Protein AF-0000000066923376 (afdb_homodimer)

Organism: Strongyloides stercoralis (NCBI:txid6248)

Radius of gyration: 21.02 Å; Cα contacts (8 Å, |Δi|>4): 523; chains: 2; bounding box: 60×59×41 Å

Secondary structure (DSSP, 8-state):
-----EE-HHHHHHHHHHHTT---SEEEEEE-TTSSEEEEEEEPPTT--HHHHHHHHHHHHTTTT--EEEEEEEEEEEE-TTSSSEEEEEEEEEEEE--TTS-HHHHHHHHHHHHHHHHHHT-S--EEEEESSGGGG-HHHHHHHHHHHH--/-----EE-HHHHHHHHHHHTT---SEEEEEE-TTSSEEEEEEEPPTT--HHHHHHHHHHHHTTTT--EEEEEEEEEEEE-TTSSSEEEEEEEEEEEE--TTS-HHHHHHHHHHHHHHHHHHT-S--EEEEESSGGGG-HHHHHHHHHHHH--

Sequence (304 aa):
MASGVKVDSTVKNAYDELYNKHMHSYLIFRISDDDTTIIVEKKGEKGSPYSDFLDAMKECVGSGKECRYAAVDVEVTVHRQGAEGASKLTKVVFIQFCPDDAPVRRRMLYASSVGALKATLGLESLMQVQASDLSDIDEKAIKHELMSSQRLMASGVKVDSTVKNAYDELYNKHMHSYLIFRISDDDTTIIVEKKGEKGSPYSDFLDAMKECVGSGKECRYAAVDVEVTVHRQGAEGASKLTKVVFIQFCPDDAPVRRRMLYASSVGALKATLGLESLMQVQASDLSDIDEKAIKHELMSSQRL

Foldseek 3Di:
DALQAEEDPCLQVLLCCCAVVVQFQKWKWAQDPVLRYIDTDDTHGRPDDVVVVVVVVCVQCPVQQAWIKMKGWDWDFDDDPPDPDTDIDIDIDIDTGGGPNHDPVRVVSSVNHVVNVCVSNVVPPDDDDDDDDPVCPDPVNVVVVVVVVPPD/DALQAEEDPCLQVLLCCCAVVVQFQKWKWAQDPVLRYIDTDDTHGRPDDVVVVVVVVCVQCPPQQAWIKMKGWDWDFDDDPPDPDTDIDIDIDIDTDGGPNHDPVRVVSSVNHVVNVCVSNVVPPDDDDDDDDPVCPDPVNVVVVVVVVPPD

pLDDT: mean 88.01, std 12.4, range [36.19, 98.62]

InterPro domains:
  IPR002108 Actin-depolymerising factor homology domain [PF00241] (4-146)
  IPR002108 Actin-depolymerising factor homology domain [PS51263] (4-147)
  IPR002108 Actin-depolymerising factor homology domain [SM00102] (9-147)
  IPR017904 ADF/Cofilin [PTHR11913] (2-145)
  IPR017904 ADF/Cofilin [cd11286] (3-143)
  IPR029006 ADF-H/Gelsolin-like domain superfamily [G3DSA:3.40.20.10] (1-152)

Structure (mmCIF, N/CA/C/O backbone):
data_AF-0000000066923376-model_v1
#
loop_
_entity.id
_entity.type
_entity.pdbx_description
1 polymer 'ADF-H domain-containing protein'
#
loop_
_atom_site.group_PDB
_atom_site.id
_atom_site.type_symbol
_atom_site.label_atom_id
_atom_site.label_alt_id
_atom_site.label_comp_id
_atom_site.label_asym_id
_atom_site.label_entity_id
_atom_site.label_seq_id
_atom_site.pdbx_PDB_ins_code
_atom_site.Cartn_x
_atom_site.Cartn_y
_atom_site.Cartn_z
_atom_site.occupancy
_atom_site.B_iso_or_equiv
_atom_site.auth_seq_id
_atom_site.auth_comp_id
_atom_site.auth_asym_id
_atom_site.auth_atom_id
_atom_site.pdbx_PDB_model_num
ATOM 1 N N . MET A 1 1 ? -13.352 4.223 15.172 1 58.19 1 MET A N 1
ATOM 2 C CA . MET A 1 1 ? -14.664 4.707 14.766 1 58.19 1 MET A CA 1
ATOM 3 C C . MET A 1 1 ? -14.555 5.621 13.555 1 58.19 1 MET A C 1
ATOM 5 O O . MET A 1 1 ? -13.539 6.285 13.359 1 58.19 1 MET A O 1
ATOM 9 N N . ALA A 1 2 ? -15.445 5.434 12.664 1 72 2 ALA A N 1
ATOM 10 C CA . ALA A 1 2 ? -15.508 6.25 11.461 1 72 2 ALA A CA 1
ATOM 11 C C . ALA A 1 2 ? -16.109 7.621 11.75 1 72 2 ALA A C 1
ATOM 13 O O . ALA A 1 2 ? -17.109 7.727 12.461 1 72 2 ALA A O 1
ATOM 14 N N . SER A 1 3 ? -15.414 8.766 11.492 1 85.31 3 SER A N 1
ATOM 15 C CA . SER A 1 3 ? -15.828 10.141 11.734 1 85.31 3 SER A CA 1
ATOM 16 C C . SER A 1 3 ? -17.016 10.531 10.859 1 85.31 3 SER A C 1
ATOM 18 O O . SER A 1 3 ? -17.75 11.461 11.18 1 85.31 3 SER A O 1
ATOM 20 N N . GLY A 1 4 ? -17.219 9.953 9.742 1 90.31 4 GLY A N 1
ATOM 21 C CA . GLY A 1 4 ? -18.188 10.344 8.734 1 90.31 4 GLY A CA 1
ATOM 22 C C . GLY A 1 4 ? -17.641 11.367 7.754 1 90.31 4 GLY A C 1
ATOM 23 O O . GLY A 1 4 ? -18.328 11.727 6.789 1 90.31 4 GLY A O 1
ATOM 24 N N . VAL A 1 5 ? -16.516 11.891 7.992 1 94.44 5 VAL A N 1
ATOM 25 C CA . VAL A 1 5 ? -15.859 12.82 7.082 1 94.44 5 VAL A CA 1
ATOM 26 C C . VAL A 1 5 ? -15.531 12.117 5.77 1 94.44 5 VAL A C 1
ATOM 28 O O . VAL A 1 5 ? -14.984 11.008 5.773 1 94.44 5 VAL A O 1
ATOM 31 N N . LYS A 1 6 ? -15.859 12.719 4.637 1 94.25 6 LYS A N 1
ATOM 32 C CA . LYS A 1 6 ? -15.609 12.164 3.312 1 94.25 6 LYS A CA 1
ATOM 33 C C . LYS A 1 6 ? -14.258 12.625 2.771 1 94.25 6 LYS A C 1
ATOM 35 O O . LYS A 1 6 ? -13.633 13.531 3.33 1 94.25 6 LYS A O 1
ATOM 40 N N . VAL A 1 7 ? -13.844 11.969 1.702 1 94.38 7 VAL A N 1
ATOM 41 C CA . VAL A 1 7 ? -12.625 12.367 1.018 1 94.38 7 VAL A CA 1
ATOM 42 C C . VAL A 1 7 ? -12.961 12.914 -0.369 1 94.38 7 VAL A C 1
ATOM 44 O O . VAL A 1 7 ? -13.672 12.266 -1.14 1 94.38 7 VAL A O 1
ATOM 47 N N .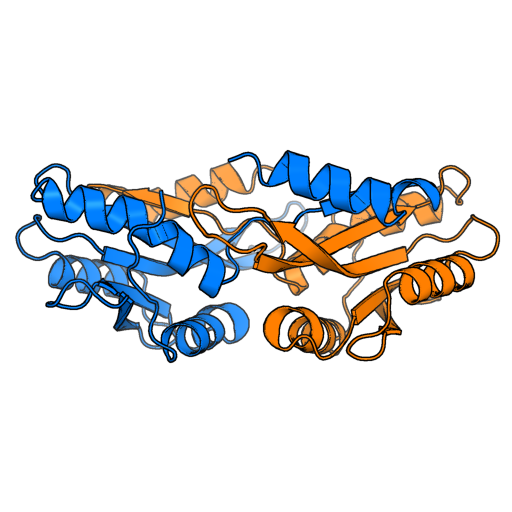 ASP A 1 8 ? -12.477 14.047 -0.641 1 97.38 8 ASP A N 1
ATOM 48 C CA . ASP A 1 8 ? -12.719 14.688 -1.93 1 97.38 8 ASP A CA 1
ATOM 49 C C . ASP A 1 8 ? -12.234 13.805 -3.08 1 97.38 8 ASP A C 1
ATOM 51 O O . ASP A 1 8 ? -11.188 13.164 -2.977 1 97.38 8 ASP A O 1
ATOM 55 N N . SER A 1 9 ? -12.891 13.844 -4.184 1 92.19 9 SER A N 1
ATOM 56 C CA . SER A 1 9 ? -12.625 12.961 -5.316 1 92.19 9 SER A CA 1
ATOM 57 C C . SER A 1 9 ? -11.266 13.258 -5.941 1 92.19 9 SER A C 1
ATOM 59 O O . SER A 1 9 ? -10.695 12.406 -6.629 1 92.19 9 SER A O 1
ATOM 61 N N . THR A 1 10 ? -10.688 14.438 -5.715 1 94.31 10 THR A N 1
ATOM 62 C CA . THR A 1 10 ? -9.43 14.828 -6.336 1 94.31 10 THR A CA 1
ATOM 63 C C . THR A 1 10 ? -8.242 14.289 -5.543 1 94.31 10 THR A C 1
ATOM 65 O O . THR A 1 10 ? -7.117 14.273 -6.035 1 94.31 10 THR A O 1
ATOM 68 N N . VAL A 1 11 ? -8.5 13.938 -4.332 1 94.38 11 VAL A N 1
ATOM 69 C CA . VAL A 1 11 ? -7.438 13.57 -3.4 1 94.38 11 VAL A CA 1
ATOM 70 C C . VAL A 1 11 ? -6.688 12.352 -3.928 1 94.38 11 VAL A C 1
ATOM 72 O O . VAL A 1 11 ? -5.453 12.336 -3.953 1 94.38 11 VAL A O 1
ATOM 75 N N . LYS A 1 12 ? -7.41 11.336 -4.375 1 88.25 12 LYS A N 1
ATOM 76 C CA . LYS A 1 12 ? -6.785 10.117 -4.871 1 88.25 12 LYS A CA 1
ATOM 77 C C . LYS A 1 12 ? -5.898 10.398 -6.078 1 88.25 12 LYS A C 1
ATOM 79 O O . LYS A 1 12 ? -4.777 9.898 -6.164 1 88.25 12 LYS A O 1
ATOM 84 N N . ASN A 1 13 ? -6.391 11.18 -6.969 1 89.5 13 ASN A N 1
ATOM 85 C CA . ASN A 1 13 ? -5.621 11.516 -8.156 1 89.5 13 ASN A CA 1
ATOM 86 C C . ASN A 1 13 ? -4.324 12.242 -7.801 1 89.5 13 ASN A C 1
ATOM 88 O O . ASN A 1 13 ? -3.268 11.945 -8.359 1 89.5 13 ASN A O 1
ATOM 92 N N . ALA A 1 14 ? -4.43 13.188 -6.914 1 93.81 14 ALA A N 1
ATOM 93 C CA . ALA A 1 14 ? -3.246 13.922 -6.473 1 93.81 14 ALA A CA 1
ATOM 94 C C . ALA A 1 14 ? -2.217 12.977 -5.859 1 93.81 14 ALA A C 1
ATOM 96 O O . ALA A 1 14 ? -1.021 13.078 -6.148 1 93.81 14 ALA A O 1
ATOM 97 N N . TYR A 1 15 ? -2.721 12.07 -5.102 1 92.38 15 TYR A N 1
ATOM 98 C CA . TYR A 1 15 ? -1.838 11.109 -4.445 1 92.38 15 TYR A CA 1
ATOM 99 C C . TYR A 1 15 ? -1.19 10.18 -5.465 1 92.38 15 TYR A C 1
ATOM 101 O O . TYR A 1 15 ? 0.007 9.898 -5.383 1 92.38 15 TYR A O 1
ATOM 109 N N . ASP A 1 16 ? -1.924 9.766 -6.422 1 82.69 16 ASP A N 1
ATOM 110 C CA . ASP A 1 16 ? -1.38 8.906 -7.473 1 82.69 16 ASP A CA 1
ATOM 111 C C . ASP A 1 16 ? -0.276 9.625 -8.25 1 82.69 16 ASP A C 1
ATOM 113 O O . ASP A 1 16 ? 0.732 9.016 -8.609 1 82.69 16 ASP A O 1
ATOM 117 N N . GLU A 1 17 ? -0.501 10.867 -8.508 1 89 17 GLU A N 1
ATOM 118 C CA . GLU A 1 17 ? 0.499 11.672 -9.203 1 89 17 GLU A CA 1
ATOM 119 C C . GLU A 1 17 ? 1.799 11.75 -8.406 1 89 17 GLU A C 1
ATOM 121 O O . GLU A 1 17 ? 2.889 11.727 -8.984 1 89 17 GLU A O 1
ATOM 126 N N . LEU A 1 18 ? 1.705 11.82 -7.098 1 90.81 18 LEU A N 1
ATOM 127 C CA . LEU A 1 18 ? 2.889 11.836 -6.246 1 90.81 18 LEU A CA 1
ATOM 128 C C . LEU A 1 18 ? 3.508 10.453 -6.148 1 90.81 18 LEU A C 1
ATOM 130 O O . LEU A 1 18 ? 4.703 10.281 -6.395 1 90.81 18 LEU A O 1
ATOM 134 N N . TYR A 1 19 ? 2.701 9.531 -5.844 1 81.25 19 TYR A N 1
ATOM 135 C CA . TYR A 1 19 ? 3.15 8.195 -5.473 1 81.25 19 TYR A CA 1
ATOM 136 C C . TYR A 1 19 ? 3.707 7.453 -6.676 1 81.25 19 TYR A C 1
ATOM 138 O O . TYR A 1 19 ? 4.785 6.859 -6.605 1 81.25 19 TYR A O 1
ATOM 146 N N . ASN A 1 20 ? 3.066 7.453 -7.801 1 73.44 20 ASN A N 1
ATOM 147 C CA . ASN A 1 20 ? 3.453 6.652 -8.961 1 73.44 20 ASN A CA 1
ATOM 148 C C . ASN A 1 20 ? 4.324 7.449 -9.922 1 73.44 20 ASN A C 1
ATOM 150 O O . ASN A 1 20 ? 5.262 6.906 -10.516 1 73.44 20 ASN A O 1
ATOM 154 N N . LYS A 1 21 ? 4 8.789 -10.008 1 77.69 21 LYS A N 1
ATOM 155 C CA . LYS A 1 21 ? 4.637 9.57 -11.062 1 77.69 21 LYS A CA 1
ATOM 156 C C . LYS A 1 21 ? 5.648 10.555 -10.484 1 77.69 21 LYS A C 1
ATOM 158 O O . LYS A 1 21 ? 6.383 11.203 -11.234 1 77.69 21 LYS A O 1
ATOM 163 N N . HIS A 1 22 ? 5.637 10.695 -9.211 1 86.62 22 HIS A N 1
ATOM 164 C CA . HIS A 1 22 ? 6.508 11.641 -8.523 1 86.62 22 HIS A CA 1
ATOM 165 C C . HIS A 1 22 ? 6.391 13.039 -9.125 1 86.62 22 HIS A C 1
ATOM 167 O O . HIS A 1 22 ? 7.395 13.734 -9.281 1 86.62 22 HIS A O 1
ATOM 173 N N . MET A 1 23 ? 5.199 13.383 -9.477 1 90.75 23 MET A N 1
ATOM 174 C CA . MET A 1 23 ? 4.934 14.695 -10.062 1 90.75 23 MET A CA 1
ATOM 175 C C . MET A 1 23 ? 4.898 15.773 -8.992 1 90.75 23 MET A C 1
ATOM 177 O O . MET A 1 23 ? 4.984 16.969 -9.305 1 90.75 23 MET A O 1
ATOM 181 N N . HIS A 1 24 ? 4.688 15.438 -7.77 1 94.62 24 HIS A N 1
ATOM 182 C CA . HIS A 1 24 ? 4.727 16.312 -6.605 1 94.62 24 HIS A CA 1
ATOM 183 C C . HIS A 1 24 ? 5.699 15.797 -5.555 1 94.62 24 HIS A C 1
ATOM 185 O O . HIS A 1 24 ? 5.812 14.578 -5.355 1 94.62 24 HIS A O 1
ATOM 191 N N . SER A 1 25 ? 6.379 16.75 -4.91 1 96.25 25 SER A N 1
ATOM 192 C CA . SER A 1 25 ? 7.309 16.359 -3.854 1 96.25 25 SER A CA 1
ATOM 193 C C . SER A 1 25 ? 6.574 16.094 -2.543 1 96.25 25 SER A C 1
ATOM 195 O O . SER A 1 25 ? 7.074 15.375 -1.679 1 96.25 25 SER A O 1
ATOM 197 N N . TYR A 1 26 ? 5.422 16.719 -2.371 1 97.88 26 TYR A N 1
ATOM 198 C CA . TYR A 1 26 ? 4.602 16.484 -1.188 1 97.88 26 TYR A CA 1
ATOM 199 C C . TYR A 1 26 ? 3.152 16.891 -1.437 1 97.88 26 TYR A C 1
ATOM 201 O O . TYR A 1 26 ? 2.865 17.641 -2.375 1 97.88 26 TYR A O 1
ATOM 209 N N . LEU A 1 27 ? 2.289 16.359 -0.654 1 98.31 27 LEU A N 1
ATOM 210 C CA . LEU A 1 27 ? 0.891 16.766 -0.526 1 98.31 27 LEU A CA 1
ATOM 211 C C . LEU A 1 27 ? 0.53 17.016 0.933 1 98.31 27 LEU A C 1
ATOM 213 O O . LEU A 1 27 ? 0.954 16.266 1.821 1 98.31 27 LEU A O 1
ATOM 217 N N . ILE A 1 28 ? -0.159 18.094 1.187 1 98.5 28 ILE A N 1
ATOM 218 C CA . ILE A 1 28 ? -0.755 18.344 2.492 1 98.5 28 ILE A CA 1
ATOM 219 C C . ILE A 1 28 ? -2.277 18.312 2.381 1 98.5 28 ILE A C 1
ATOM 221 O O . ILE A 1 28 ? -2.85 18.906 1.454 1 98.5 28 ILE A O 1
ATOM 225 N N . PHE A 1 29 ? -2.871 17.547 3.27 1 98.62 29 PHE A N 1
ATOM 226 C CA . PHE A 1 29 ? -4.324 17.422 3.299 1 98.62 29 PHE A CA 1
ATOM 227 C C . PHE A 1 29 ? -4.902 18.047 4.559 1 98.62 29 PHE A C 1
ATOM 229 O O . PHE A 1 29 ? -4.25 18.062 5.609 1 98.62 29 PHE A O 1
ATOM 236 N N . ARG A 1 30 ? -6.125 18.516 4.484 1 98.31 30 ARG A N 1
ATOM 237 C CA . ARG A 1 30 ? -6.848 19.016 5.648 1 98.31 30 ARG A CA 1
ATOM 238 C C . ARG A 1 30 ? -8.328 18.672 5.559 1 98.31 30 ARG A C 1
ATOM 240 O O . ARG A 1 30 ? -8.836 18.344 4.48 1 98.31 30 ARG A O 1
ATOM 247 N N . ILE A 1 31 ? -8.93 18.719 6.672 1 98.06 31 ILE A N 1
ATOM 248 C CA . ILE A 1 31 ? -10.391 18.641 6.691 1 98.06 31 ILE A CA 1
ATOM 249 C C . ILE A 1 31 ? -10.977 20.031 6.43 1 98.06 31 ILE A C 1
ATOM 251 O O . ILE A 1 31 ? -10.508 21.031 6.992 1 98.06 31 ILE A O 1
ATOM 255 N N . SER A 1 32 ? -11.977 20.062 5.586 1 98.06 32 SER A N 1
ATOM 256 C CA . SER A 1 32 ? -12.602 21.328 5.191 1 98.06 32 SER A CA 1
ATOM 257 C C . SER A 1 32 ? -13.133 22.094 6.402 1 98.06 32 SER A C 1
ATOM 259 O O . SER A 1 32 ? -13.336 21.5 7.469 1 98.06 32 SER A O 1
ATOM 261 N N . ASP A 1 33 ? -13.398 23.391 6.23 1 96.38 33 ASP A N 1
ATOM 262 C CA . ASP A 1 33 ? -13.812 24.25 7.328 1 96.38 33 ASP A CA 1
ATOM 263 C C . ASP A 1 33 ? -15.141 23.797 7.926 1 96.38 33 ASP A C 1
ATOM 265 O O . ASP A 1 33 ? -15.383 23.984 9.117 1 96.38 33 ASP A O 1
ATOM 269 N N . ASP A 1 34 ? -15.93 23.188 7.113 1 96.88 34 ASP A N 1
ATOM 270 C CA . ASP A 1 34 ? -17.234 22.734 7.594 1 96.88 34 ASP A CA 1
ATOM 271 C C . ASP A 1 34 ? -17.141 21.328 8.195 1 96.88 34 ASP A C 1
ATOM 273 O O . ASP A 1 34 ? -18.172 20.719 8.5 1 96.88 34 ASP A O 1
ATOM 277 N N . ASP A 1 35 ? -15.906 20.766 8.312 1 96.94 35 ASP A N 1
ATOM 278 C CA . ASP A 1 35 ? -15.609 19.5 8.977 1 96.94 35 ASP A CA 1
ATOM 279 C C . ASP A 1 35 ? -16.281 18.328 8.25 1 96.94 35 ASP A C 1
ATOM 281 O O . ASP A 1 35 ? -16.641 17.328 8.875 1 96.94 35 ASP A O 1
ATOM 285 N N . THR A 1 36 ? -16.375 18.422 6.863 1 97.38 36 THR A N 1
ATOM 286 C CA . THR A 1 36 ? -17.141 17.375 6.199 1 97.38 36 THR A CA 1
ATOM 287 C C . THR A 1 36 ? -16.281 16.625 5.199 1 97.38 36 THR A C 1
ATOM 289 O O . THR A 1 36 ? -16.641 15.508 4.785 1 97.38 36 THR A O 1
ATOM 292 N N . THR A 1 37 ? -15.195 17.234 4.789 1 98.19 37 THR A N 1
ATOM 293 C CA . THR A 1 37 ? -14.484 16.656 3.65 1 98.19 37 THR A CA 1
ATOM 294 C C . THR A 1 37 ? -12.977 16.828 3.814 1 98.19 37 THR A C 1
ATOM 296 O O . THR A 1 37 ? -12.508 17.906 4.211 1 98.19 37 THR A O 1
ATOM 299 N N . ILE A 1 38 ? -12.172 15.789 3.549 1 98.25 38 ILE A N 1
ATOM 300 C CA . ILE A 1 38 ? -10.719 15.906 3.43 1 98.25 38 ILE A CA 1
ATOM 301 C C . ILE A 1 38 ? -10.359 16.406 2.031 1 98.25 38 ILE A C 1
ATOM 303 O O . ILE A 1 38 ? -10.797 15.828 1.031 1 98.25 38 ILE A O 1
ATOM 307 N N . ILE A 1 39 ? -9.547 17.406 1.918 1 98.62 39 ILE A N 1
ATOM 308 C CA . ILE A 1 39 ? -9.172 18.016 0.65 1 98.62 39 ILE A CA 1
ATOM 309 C C . ILE A 1 39 ? -7.656 18.203 0.594 1 98.62 39 ILE A C 1
ATOM 311 O O . ILE A 1 39 ? -6.98 18.141 1.623 1 98.62 39 ILE A O 1
ATOM 315 N N . VAL A 1 40 ? -7.145 18.469 -0.642 1 98.56 40 VAL A N 1
ATOM 316 C CA . VAL A 1 40 ? -5.742 18.844 -0.812 1 98.56 40 VAL A CA 1
ATOM 317 C C . VAL A 1 40 ? -5.551 20.312 -0.499 1 98.56 40 VAL A C 1
ATOM 319 O O . VAL A 1 40 ? -6.234 21.172 -1.068 1 98.56 40 VAL A O 1
ATOM 322 N N . GLU A 1 41 ? -4.73 20.562 0.439 1 98.19 41 GLU A N 1
ATOM 323 C CA . GLU A 1 41 ? -4.465 21.938 0.814 1 98.19 41 GLU A CA 1
ATOM 324 C C . GLU A 1 41 ? -3.285 22.516 0.034 1 98.19 41 GLU A C 1
ATOM 326 O O . GLU A 1 41 ? -3.332 23.656 -0.432 1 98.19 41 GLU A O 1
ATOM 331 N N . LYS A 1 42 ? -2.199 21.75 -0.063 1 98.06 42 LYS A N 1
ATOM 332 C CA . LYS A 1 42 ? -1.005 22.188 -0.781 1 98.06 42 LYS A CA 1
ATOM 333 C C . LYS A 1 42 ? -0.384 21.031 -1.564 1 98.06 42 LYS A C 1
ATOM 335 O O . LYS A 1 42 ? -0.454 19.875 -1.141 1 98.06 42 LYS A O 1
ATOM 340 N N . LYS A 1 43 ? 0.263 21.391 -2.652 1 97.81 43 LYS A N 1
ATOM 341 C CA . LYS A 1 43 ? 1.058 20.5 -3.482 1 97.81 43 LYS A CA 1
ATOM 342 C C . LYS A 1 43 ? 2.465 21.047 -3.697 1 97.81 43 LYS A C 1
ATOM 344 O O . LYS A 1 43 ? 2.635 22.203 -4.055 1 97.81 43 LYS A O 1
ATOM 349 N N . GLY A 1 44 ? 3.348 20.234 -3.436 1 97.69 44 GLY A N 1
ATOM 350 C CA . GLY A 1 44 ? 4.719 20.625 -3.713 1 97.69 44 GLY A CA 1
ATOM 351 C C . GLY A 1 44 ? 5.113 20.422 -5.164 1 97.69 44 GLY A C 1
ATOM 352 O O . GLY A 1 44 ? 4.676 19.469 -5.809 1 97.69 44 GLY A O 1
ATOM 353 N N . GLU A 1 45 ? 5.949 21.266 -5.68 1 95.94 45 GLU A N 1
ATOM 354 C CA . GLU A 1 45 ? 6.465 21.109 -7.035 1 95.94 45 GLU A CA 1
ATOM 355 C C . GLU A 1 45 ? 7.367 19.891 -7.148 1 95.94 45 GLU A C 1
ATOM 357 O O . GLU A 1 45 ? 8.016 19.5 -6.176 1 95.94 45 GLU A O 1
ATOM 362 N N . LYS A 1 46 ? 7.383 19.359 -8.336 1 93.69 46 LYS A N 1
ATOM 363 C 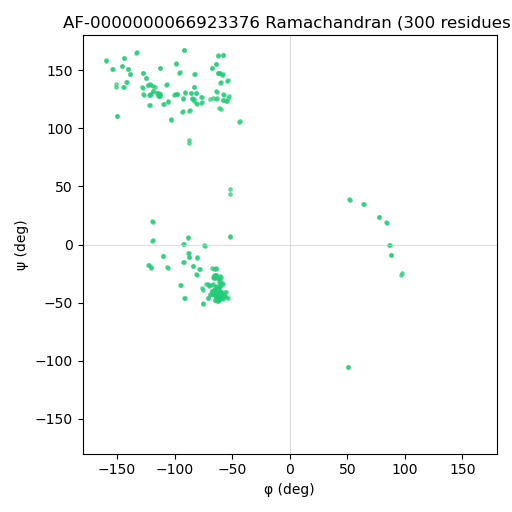CA . LYS A 1 46 ? 8.273 18.219 -8.609 1 93.69 46 LYS A CA 1
ATOM 364 C C . LYS A 1 46 ? 9.727 18.594 -8.328 1 93.69 46 LYS A C 1
ATOM 366 O O . LYS A 1 46 ? 10.211 19.625 -8.773 1 93.69 46 LYS A O 1
ATOM 371 N N . GLY A 1 47 ? 10.336 17.828 -7.504 1 90.94 47 GLY A N 1
ATOM 372 C CA . GLY A 1 47 ? 11.766 18 -7.266 1 90.94 47 GLY A CA 1
ATOM 373 C C . GLY A 1 47 ? 12.062 19.031 -6.188 1 90.94 47 GLY A C 1
ATOM 374 O O . GLY A 1 47 ? 13.227 19.312 -5.898 1 90.94 47 GLY A O 1
ATOM 375 N N . SER A 1 48 ? 11.023 19.672 -5.574 1 95.06 48 SER A N 1
ATOM 376 C CA . SER A 1 48 ? 11.266 20.609 -4.48 1 95.06 48 SER A CA 1
ATOM 377 C C . SER A 1 48 ? 11.961 19.922 -3.309 1 95.06 48 SER A C 1
ATOM 379 O O . SER A 1 48 ? 11.703 18.75 -3.021 1 95.06 48 SER A O 1
ATOM 381 N N . PRO A 1 49 ? 12.906 20.641 -2.74 1 94.81 49 PRO A N 1
ATOM 382 C CA . PRO A 1 49 ? 13.586 20.062 -1.58 1 94.81 49 PRO A CA 1
ATOM 383 C C . PRO A 1 49 ? 12.641 19.812 -0.407 1 94.81 49 PRO A C 1
ATOM 385 O O . PRO A 1 49 ? 11.578 20.438 -0.323 1 94.81 49 PRO A O 1
ATOM 388 N N . TYR A 1 50 ? 13.047 18.984 0.535 1 96.38 50 TYR A N 1
ATOM 389 C CA . TYR A 1 50 ? 12.258 18.625 1.707 1 96.38 50 TYR A CA 1
ATOM 390 C C . TYR A 1 50 ? 11.938 19.844 2.555 1 96.38 50 TYR A C 1
ATOM 392 O O . TYR A 1 50 ? 10.875 19.922 3.176 1 96.38 50 TYR A O 1
ATOM 400 N N . SER A 1 51 ? 12.836 20.812 2.588 1 96.69 51 SER A N 1
ATOM 401 C CA . SER A 1 51 ? 12.648 22.031 3.369 1 96.69 51 SER A CA 1
ATOM 402 C C . SER A 1 51 ? 11.375 22.766 2.939 1 96.69 51 SER A C 1
ATOM 404 O O . SER A 1 51 ? 10.727 23.422 3.758 1 96.69 51 SER A O 1
ATOM 406 N N . ASP A 1 52 ? 11.07 22.688 1.635 1 97.56 52 ASP A N 1
ATOM 407 C CA . ASP A 1 52 ? 9.836 23.312 1.153 1 97.56 52 ASP A CA 1
ATOM 408 C C . ASP A 1 52 ? 8.609 22.672 1.806 1 97.56 52 ASP A C 1
ATOM 410 O O . ASP A 1 52 ? 7.633 23.359 2.096 1 97.56 52 ASP A O 1
ATOM 414 N N . PHE A 1 53 ? 8.664 21.406 1.997 1 98 53 PHE A N 1
ATOM 415 C CA . PHE A 1 53 ? 7.594 20.703 2.686 1 98 53 PHE A CA 1
ATOM 416 C C . PHE A 1 53 ? 7.445 21.203 4.117 1 98 53 PHE A C 1
ATOM 418 O O . PHE A 1 53 ? 6.332 21.484 4.57 1 98 53 PHE A O 1
ATOM 425 N N . LEU A 1 54 ? 8.531 21.359 4.785 1 97.06 54 LEU A N 1
ATOM 426 C CA . LEU A 1 54 ? 8.5 21.812 6.168 1 97.06 54 LEU A CA 1
ATOM 427 C C . LEU A 1 54 ? 7.918 23.219 6.258 1 97.06 54 LEU A C 1
ATOM 429 O O . LEU A 1 54 ? 7.113 23.516 7.148 1 97.06 54 LEU A O 1
ATOM 433 N N . ASP A 1 55 ? 8.367 24.016 5.359 1 97.38 55 ASP A N 1
ATOM 434 C CA . ASP A 1 55 ? 7.852 25.375 5.328 1 97.38 55 ASP A CA 1
ATOM 435 C C . ASP A 1 55 ? 6.344 25.391 5.074 1 97.38 55 ASP A C 1
ATOM 437 O O . ASP A 1 55 ? 5.609 26.141 5.715 1 97.38 55 ASP A O 1
ATOM 441 N N . ALA A 1 56 ? 5.926 24.609 4.117 1 97.69 56 ALA A N 1
ATOM 442 C CA . ALA A 1 56 ? 4.5 24.516 3.816 1 97.69 56 ALA A CA 1
ATOM 443 C C . ALA A 1 56 ? 3.715 24.016 5.027 1 97.69 56 ALA A C 1
ATOM 445 O O . ALA A 1 56 ? 2.643 24.547 5.336 1 97.69 56 ALA A O 1
ATOM 446 N N . MET A 1 57 ? 4.242 23.078 5.734 1 97.44 57 MET A N 1
ATOM 447 C CA . MET A 1 57 ? 3.598 22.547 6.93 1 97.44 57 MET A CA 1
ATOM 448 C C . MET A 1 57 ? 3.49 23.609 8.008 1 97.44 57 MET A C 1
ATOM 450 O O . MET A 1 57 ? 2.439 23.766 8.641 1 97.44 57 MET A O 1
ATOM 454 N N . LYS A 1 58 ? 4.574 24.281 8.188 1 96.19 58 LYS A N 1
ATOM 455 C CA . LYS A 1 58 ? 4.586 25.375 9.156 1 96.19 58 LYS A CA 1
ATOM 456 C C . LYS A 1 58 ? 3.471 26.375 8.875 1 96.19 58 LYS A C 1
ATOM 458 O O . LYS A 1 58 ? 2.766 26.812 9.789 1 96.19 58 LYS A O 1
ATOM 463 N N . GLU A 1 59 ? 3.367 26.703 7.645 1 96.44 59 GLU A N 1
ATOM 464 C CA . GLU A 1 59 ? 2.33 27.641 7.227 1 96.44 59 GLU A CA 1
ATOM 465 C C . GLU A 1 59 ? 0.937 27.078 7.492 1 96.44 59 GLU A C 1
ATOM 467 O O . GLU A 1 59 ? 0.049 27.812 7.957 1 96.44 59 GLU A O 1
ATOM 472 N N . CYS A 1 60 ? 0.739 25.844 7.195 1 96.12 60 CYS A N 1
ATOM 473 C CA . CYS A 1 60 ? -0.567 25.203 7.305 1 96.12 60 CYS A CA 1
ATOM 474 C C . CYS A 1 60 ? -0.97 25.031 8.766 1 96.12 60 CYS A C 1
ATOM 476 O O . CYS A 1 60 ? -2.143 25.188 9.109 1 96.12 60 CYS A O 1
ATOM 478 N N . VAL A 1 61 ? 0.035 24.766 9.648 1 93.5 61 VAL A N 1
ATOM 479 C CA . VAL A 1 61 ? -0.303 24.5 11.039 1 93.5 61 VAL A CA 1
ATOM 480 C C . VAL A 1 61 ? -0.24 25.797 11.844 1 93.5 61 VAL A C 1
ATOM 482 O O . VAL A 1 61 ? -0.776 25.859 12.953 1 93.5 61 VAL A O 1
ATOM 485 N N . GLY A 1 62 ? 0.382 26.781 11.258 1 83.88 62 GLY A N 1
ATOM 486 C CA . GLY A 1 62 ? 0.374 28.141 11.773 1 83.88 62 GLY A CA 1
ATOM 487 C C . GLY A 1 62 ? 0.746 28.234 13.242 1 83.88 62 GLY A C 1
ATOM 488 O O . GLY A 1 62 ? 1.879 27.922 13.625 1 83.88 62 GLY A O 1
ATOM 489 N N . SER A 1 63 ? -0.333 28.484 14.062 1 80.06 63 SER A N 1
ATOM 490 C CA . SER A 1 63 ? -0.261 28.75 15.492 1 80.06 63 SER A CA 1
ATOM 491 C C . SER A 1 63 ? 0.046 27.484 16.281 1 80.06 63 SER A C 1
ATOM 493 O O . SER A 1 63 ? 0.224 27.531 17.5 1 80.06 63 SER A O 1
ATOM 495 N N . GLY A 1 64 ? 0.159 26.453 15.664 1 82.69 64 GLY A N 1
ATOM 496 C CA . GLY A 1 64 ? 0.439 25.219 16.359 1 82.69 64 GLY A CA 1
ATOM 497 C C . GLY A 1 64 ? -0.807 24.547 16.906 1 82.69 64 GLY A C 1
ATOM 498 O O . GLY A 1 64 ? -0.73 23.766 17.859 1 82.69 64 GLY A O 1
ATOM 499 N N . LYS A 1 65 ? -1.975 24.938 16.375 1 89.38 65 LYS A N 1
ATOM 500 C CA . LYS A 1 65 ? -3.211 24.344 16.875 1 89.38 65 LYS A CA 1
ATOM 501 C C . LYS A 1 65 ? -3.959 23.594 15.773 1 89.38 65 LYS A C 1
ATOM 503 O O . LYS A 1 65 ? -5.051 23.078 16 1 89.38 65 LYS A O 1
ATOM 508 N N . GLU A 1 66 ? -3.338 23.547 14.625 1 95.31 66 GLU A N 1
ATOM 509 C CA . GLU A 1 66 ? -4.012 22.938 13.484 1 95.31 66 GLU A CA 1
ATOM 510 C C . GLU A 1 66 ? -3.398 21.578 13.156 1 95.31 66 GLU A C 1
ATOM 512 O O . GLU A 1 66 ? -2.176 21.422 13.18 1 95.31 66 GLU A O 1
ATOM 517 N N . CYS A 1 67 ? -4.254 20.625 12.867 1 97.62 67 CYS A N 1
ATOM 518 C CA . CYS A 1 67 ? -3.834 19.312 12.422 1 97.62 67 CYS A CA 1
ATOM 519 C C . CYS A 1 67 ? -3.84 19.219 10.898 1 97.62 67 CYS A C 1
ATOM 521 O O . CYS A 1 67 ? -4.648 19.859 10.234 1 97.62 67 CYS A O 1
ATOM 523 N N . ARG A 1 68 ? -2.932 18.422 10.32 1 98.38 68 ARG A N 1
ATOM 524 C CA . ARG A 1 68 ? -2.879 18.141 8.891 1 98.38 68 ARG A CA 1
ATOM 525 C C . ARG A 1 68 ? -2.422 16.719 8.617 1 98.38 68 ARG A C 1
ATOM 527 O O . ARG A 1 68 ? -1.871 16.062 9.5 1 98.38 68 ARG A O 1
ATOM 534 N N . TYR A 1 69 ? -2.803 16.188 7.535 1 98.12 69 TYR A N 1
ATOM 535 C CA . TYR A 1 69 ? -2.17 15.016 6.945 1 98.12 69 TYR A CA 1
ATOM 536 C C . TYR A 1 69 ? -1.192 15.422 5.848 1 98.12 69 TYR A C 1
ATOM 538 O O . TYR A 1 69 ? -1.346 16.469 5.227 1 98.12 69 TYR A O 1
ATOM 546 N N . ALA A 1 70 ? -0.243 14.508 5.633 1 98.06 70 ALA A N 1
ATOM 547 C CA . ALA A 1 70 ? 0.656 14.805 4.52 1 98.06 70 ALA A CA 1
ATOM 548 C C . ALA A 1 70 ? 1.252 13.531 3.939 1 98.06 70 ALA A C 1
ATOM 550 O O . ALA A 1 70 ? 1.299 12.5 4.609 1 98.06 70 ALA A O 1
ATOM 551 N N . ALA A 1 71 ? 1.552 13.531 2.74 1 96.25 71 ALA A N 1
ATOM 552 C CA . ALA A 1 71 ? 2.428 12.586 2.047 1 96.25 71 ALA A CA 1
ATOM 553 C C . ALA A 1 71 ? 3.635 13.297 1.445 1 96.25 71 ALA A C 1
ATOM 555 O O . ALA A 1 71 ? 3.488 14.336 0.795 1 96.25 71 ALA A O 1
ATOM 556 N N . VAL A 1 72 ? 4.82 12.758 1.658 1 96.12 72 VAL A N 1
ATOM 557 C CA . VAL A 1 72 ? 6.004 13.477 1.207 1 96.12 72 VAL A CA 1
ATOM 558 C C . VAL A 1 72 ? 7.035 12.484 0.661 1 96.12 72 VAL A C 1
ATOM 560 O O . VAL A 1 72 ? 7.227 11.406 1.226 1 96.12 72 VAL A O 1
ATOM 563 N N . ASP A 1 73 ? 7.695 12.867 -0.437 1 92.06 73 ASP A N 1
ATOM 564 C CA . ASP A 1 73 ? 8.82 12.125 -0.998 1 92.06 73 ASP A CA 1
ATOM 565 C C . ASP A 1 73 ? 10.094 12.367 -0.189 1 92.06 73 ASP A C 1
ATOM 567 O O . ASP A 1 73 ? 10.453 13.516 0.082 1 92.06 73 ASP A O 1
ATOM 571 N N . VAL A 1 74 ? 10.664 11.32 0.195 1 90.88 74 VAL A N 1
ATOM 572 C CA . VAL A 1 74 ? 11.93 11.398 0.919 1 90.88 74 VAL A CA 1
ATOM 573 C C . VAL A 1 74 ? 13.008 10.625 0.169 1 90.88 74 VAL A C 1
ATOM 575 O O . VAL A 1 74 ? 12.836 9.438 -0.115 1 90.88 74 VAL A O 1
ATOM 578 N N . GLU A 1 75 ? 13.992 11.328 -0.186 1 85.06 75 GLU A N 1
ATOM 579 C CA . GLU A 1 75 ? 15.117 10.68 -0.853 1 85.06 75 GLU A CA 1
ATOM 580 C C . GLU A 1 75 ? 16.094 10.102 0.162 1 85.06 75 GLU A C 1
ATOM 582 O O . GLU A 1 75 ? 16.531 10.797 1.08 1 85.06 75 GLU A O 1
ATOM 587 N N . VAL A 1 76 ? 16.359 8.828 -0.002 1 80.88 76 VAL A N 1
ATOM 588 C CA . VAL A 1 76 ? 17.328 8.172 0.874 1 80.88 76 VAL A CA 1
ATOM 589 C C . VAL A 1 76 ? 18.438 7.551 0.037 1 80.88 76 VAL A C 1
ATOM 591 O O . VAL A 1 76 ? 18.188 7.031 -1.054 1 80.88 76 VAL A O 1
ATOM 594 N N . THR A 1 77 ? 19.641 7.723 0.517 1 77.06 77 THR A N 1
ATOM 595 C CA . THR A 1 77 ? 20.797 7.094 -0.115 1 77.06 77 THR A CA 1
ATOM 596 C C . THR A 1 77 ? 21.109 5.758 0.548 1 77.06 77 THR A C 1
ATOM 598 O O . THR A 1 77 ? 21.25 5.684 1.77 1 77.06 77 THR A O 1
ATOM 601 N N . VAL A 1 78 ? 20.953 4.66 -0.206 1 68.81 78 VAL A N 1
ATOM 602 C CA . VAL A 1 78 ? 21.266 3.34 0.325 1 68.81 78 VAL A CA 1
ATOM 603 C C . VAL A 1 78 ? 22.578 2.84 -0.274 1 68.81 78 VAL A C 1
ATOM 605 O O . VAL A 1 78 ? 22.812 2.967 -1.48 1 68.81 78 VAL A O 1
ATOM 608 N N . HIS A 1 79 ? 23.422 2.562 0.624 1 66.56 79 HIS A N 1
ATOM 609 C CA . HIS A 1 79 ? 24.672 1.956 0.213 1 66.56 79 HIS A CA 1
ATOM 610 C C . HIS A 1 79 ? 24.562 0.438 0.136 1 66.56 79 HIS A C 1
ATOM 612 O O . HIS A 1 79 ? 24.172 -0.21 1.111 1 66.56 79 HIS A O 1
ATOM 618 N N . ARG A 1 80 ? 24.203 -0.086 -0.951 1 57.81 80 ARG A N 1
ATOM 619 C CA . ARG A 1 80 ? 24.141 -1.538 -1.081 1 57.81 80 ARG A CA 1
ATOM 620 C C . ARG A 1 80 ? 25.547 -2.145 -1.054 1 57.81 80 ARG A C 1
ATOM 622 O O . ARG A 1 80 ? 26.469 -1.595 -1.644 1 57.81 80 ARG A O 1
ATOM 629 N N . GLN A 1 81 ? 25.656 -3.092 -0.103 1 57.09 81 GLN A N 1
ATOM 630 C CA . GLN A 1 81 ? 26.938 -3.797 -0.042 1 57.09 81 GLN A CA 1
ATOM 631 C C . GLN A 1 81 ? 27.312 -4.371 -1.405 1 57.09 81 GLN A C 1
ATOM 633 O O . GLN A 1 81 ? 26.484 -5.035 -2.051 1 57.09 81 GLN A O 1
ATOM 638 N N . GLY A 1 82 ? 28.469 -4.113 -1.919 1 58.62 82 GLY A N 1
ATOM 639 C CA . GLY A 1 82 ? 29.047 -4.672 -3.123 1 58.62 82 GLY A CA 1
ATOM 640 C C . GLY A 1 82 ? 28.859 -3.795 -4.348 1 58.62 82 GLY A C 1
ATOM 641 O O . GLY A 1 82 ? 29.422 -4.066 -5.406 1 58.62 82 GLY A O 1
ATOM 642 N N . ALA A 1 83 ? 27.875 -3.092 -4.219 1 52.78 83 ALA A N 1
ATOM 643 C CA . ALA A 1 83 ? 27.734 -2.205 -5.367 1 52.78 83 ALA A CA 1
ATOM 644 C C . ALA A 1 83 ? 28.531 -0.917 -5.168 1 52.78 83 ALA A C 1
ATOM 646 O O . ALA A 1 83 ? 28.656 -0.431 -4.043 1 52.78 83 ALA A O 1
ATOM 647 N N . GLU A 1 84 ? 29.531 -0.576 -5.895 1 61.12 84 GLU A N 1
ATOM 648 C CA . GLU A 1 84 ? 30.484 0.531 -5.84 1 61.12 84 GLU A CA 1
ATOM 649 C C . GLU A 1 84 ? 29.766 1.873 -5.746 1 61.12 84 GLU A C 1
ATOM 651 O O . GLU A 1 84 ? 30.359 2.875 -5.336 1 61.12 84 GLU A O 1
ATOM 656 N N . GLY A 1 85 ? 28.25 1.817 -5.574 1 62.75 85 GLY A N 1
ATOM 657 C CA . GLY A 1 85 ? 27.625 3.133 -5.598 1 62.75 85 GLY A CA 1
ATOM 658 C C . GLY A 1 85 ? 26.359 3.207 -4.777 1 62.75 85 GLY A C 1
ATOM 659 O O . GLY A 1 85 ? 25.766 2.178 -4.441 1 62.75 85 GLY A O 1
ATOM 660 N N . ALA A 1 86 ? 26.422 4.359 -4.152 1 63.28 86 ALA A N 1
ATOM 661 C CA . ALA A 1 86 ? 25.219 4.691 -3.41 1 63.28 86 ALA A CA 1
ATOM 662 C C . ALA A 1 86 ? 24.016 4.809 -4.344 1 63.28 86 ALA A C 1
ATOM 664 O O . ALA A 1 86 ? 24.125 5.379 -5.43 1 63.28 86 ALA A O 1
ATOM 665 N N . SER A 1 87 ? 23.047 3.975 -4.164 1 72.75 87 SER A N 1
ATOM 666 C CA . SER A 1 87 ? 21.828 4.113 -4.934 1 72.75 87 SER A CA 1
ATOM 667 C C . SER A 1 87 ? 20.797 4.961 -4.188 1 72.75 87 SER A C 1
ATOM 669 O O . SER A 1 87 ? 20.703 4.895 -2.961 1 72.75 87 SER A O 1
ATOM 671 N N . LYS A 1 88 ? 20.344 6.012 -4.934 1 73 88 LYS A N 1
ATOM 672 C CA . LYS A 1 88 ? 19.297 6.852 -4.371 1 73 88 LYS A CA 1
ATOM 673 C C . LYS A 1 88 ? 17.922 6.234 -4.598 1 73 88 LYS A C 1
ATOM 675 O O . LYS A 1 88 ? 17.625 5.742 -5.691 1 73 88 LYS A O 1
ATOM 680 N N . LEU A 1 89 ? 17.219 6.078 -3.412 1 73.31 89 LEU A N 1
ATOM 681 C CA . LEU A 1 89 ? 15.844 5.605 -3.479 1 73.31 89 LEU A CA 1
ATOM 682 C C . LEU A 1 89 ? 14.891 6.645 -2.902 1 73.31 89 LEU A C 1
ATOM 684 O O . LEU A 1 89 ? 15.242 7.379 -1.98 1 73.31 89 LEU A O 1
ATOM 688 N N . THR A 1 90 ? 13.781 6.859 -3.6 1 80.81 90 THR A N 1
ATOM 689 C CA . THR A 1 90 ? 12.742 7.742 -3.088 1 80.81 90 THR A CA 1
ATOM 690 C C . THR A 1 90 ? 11.602 6.934 -2.469 1 80.81 90 THR A C 1
ATOM 692 O O . THR A 1 90 ? 11.141 5.953 -3.055 1 80.81 90 THR A O 1
ATOM 695 N N . LYS A 1 91 ? 11.242 7.316 -1.212 1 82.38 91 LYS A N 1
ATOM 696 C CA . LYS A 1 91 ? 10.117 6.703 -0.515 1 82.38 91 LYS A CA 1
ATOM 697 C C . LYS A 1 91 ? 9.062 7.746 -0.146 1 82.38 91 LYS A C 1
ATOM 699 O O . LYS A 1 91 ? 9.406 8.867 0.243 1 82.38 91 LYS A O 1
ATOM 704 N N . VAL A 1 92 ? 7.891 7.41 -0.329 1 87.88 92 VAL A N 1
ATOM 705 C CA . VAL A 1 92 ? 6.805 8.266 0.133 1 87.88 92 VAL A CA 1
ATOM 706 C C . VAL A 1 92 ? 6.488 7.957 1.595 1 87.88 92 VAL A C 1
ATOM 708 O O . VAL A 1 92 ? 6.379 6.789 1.979 1 87.88 92 VAL A O 1
ATOM 711 N N . VAL A 1 93 ? 6.406 8.961 2.41 1 92.19 93 VAL A N 1
ATOM 712 C CA . VAL A 1 93 ? 6.066 8.828 3.822 1 92.19 93 VAL A CA 1
ATOM 713 C C . VAL A 1 93 ? 4.723 9.508 4.094 1 92.19 93 VAL A C 1
ATOM 715 O O . VAL A 1 93 ? 4.5 10.648 3.672 1 92.19 93 VAL A O 1
ATOM 718 N N . PHE A 1 94 ? 3.822 8.758 4.715 1 94.62 94 PHE A N 1
ATOM 719 C CA . PHE A 1 94 ? 2.551 9.328 5.148 1 94.62 94 PHE A CA 1
ATOM 720 C C . PHE A 1 94 ? 2.654 9.859 6.57 1 94.62 94 PHE A C 1
ATOM 722 O O . PHE A 1 94 ? 3.133 9.164 7.469 1 94.62 94 PHE A O 1
ATOM 729 N N . ILE A 1 95 ? 2.207 11.109 6.805 1 96.94 95 ILE A N 1
ATOM 730 C CA . ILE A 1 95 ? 2.354 11.781 8.094 1 96.94 95 ILE A CA 1
ATOM 731 C C . ILE A 1 95 ? 0.98 12.172 8.633 1 96.94 95 ILE A C 1
ATOM 733 O O . ILE A 1 95 ? 0.164 12.75 7.91 1 96.94 95 ILE A O 1
ATOM 737 N N . GLN A 1 96 ? 0.764 11.805 9.805 1 96.94 96 GLN A N 1
ATOM 738 C CA . GLN A 1 96 ? -0.329 12.344 10.602 1 96.94 96 GLN A CA 1
ATOM 739 C C . GLN A 1 96 ? 0.183 13.367 11.617 1 96.94 96 GLN A C 1
ATOM 741 O O . GLN A 1 96 ? 0.803 13 12.617 1 96.94 96 GLN A O 1
ATOM 746 N N . PHE A 1 97 ? -0.111 14.617 11.328 1 97.81 97 PHE A N 1
ATOM 747 C CA . PHE A 1 97 ? 0.407 15.695 12.164 1 97.81 97 PHE A CA 1
ATOM 748 C C . PHE A 1 97 ? -0.712 16.344 12.977 1 97.81 97 PHE A C 1
ATOM 750 O O . PHE A 1 97 ? -1.673 16.859 12.406 1 97.81 97 PHE A O 1
ATOM 757 N N . CYS A 1 98 ? -0.537 16.297 14.289 1 97.75 98 CYS A N 1
ATOM 758 C CA . CYS A 1 98 ? -1.508 16.922 15.18 1 97.75 98 CYS A CA 1
ATOM 759 C C . CYS A 1 98 ? -0.843 17.406 16.469 1 97.75 98 CYS A C 1
ATOM 761 O O . CYS A 1 98 ? -0.471 16.594 17.312 1 97.75 98 CYS A O 1
ATOM 763 N N . PRO A 1 99 ? -0.767 18.719 16.594 1 96.56 99 PRO A N 1
ATOM 764 C CA . PRO A 1 99 ? -0.155 19.25 17.828 1 96.56 99 PRO A CA 1
ATOM 765 C C . PRO A 1 99 ? -0.907 18.844 19.078 1 96.56 99 PRO A C 1
ATOM 767 O O . PRO A 1 99 ? -2.137 18.766 19.078 1 96.56 99 PRO A O 1
ATOM 770 N N . ASP A 1 100 ? -0.166 18.672 20.156 1 92.69 100 ASP A N 1
ATOM 771 C CA . ASP A 1 100 ? -0.763 18.297 21.438 1 92.69 100 ASP A CA 1
ATOM 772 C C . ASP A 1 100 ? -1.693 19.391 21.953 1 92.69 100 ASP A C 1
ATOM 774 O O . ASP A 1 100 ? -2.656 19.094 22.672 1 92.69 100 ASP A O 1
ATOM 778 N N . ASP A 1 101 ? -1.384 20.594 21.516 1 92.88 101 ASP A N 1
ATOM 779 C CA . ASP A 1 101 ? -2.137 21.734 22.016 1 92.88 101 ASP A CA 1
ATOM 780 C C . ASP A 1 101 ? -3.328 22.047 21.125 1 92.88 101 ASP A C 1
ATOM 782 O O . ASP A 1 101 ? -4.062 23.016 21.359 1 92.88 101 ASP A O 1
ATOM 786 N N . ALA A 1 102 ? -3.516 21.297 20.109 1 95.44 102 ALA A N 1
ATOM 787 C CA . ALA A 1 102 ? -4.699 21.484 19.281 1 95.44 102 ALA A CA 1
ATOM 788 C C . ALA A 1 102 ? -5.977 21.234 20.078 1 95.44 102 ALA A C 1
ATOM 790 O O . ALA A 1 102 ? -5.984 20.422 21 1 95.44 102 ALA A O 1
ATOM 791 N N . PRO A 1 103 ? -7.07 21.953 19.75 1 95.19 103 PRO A N 1
ATOM 792 C CA . PRO A 1 103 ? -8.344 21.688 20.422 1 95.19 103 PRO A CA 1
ATOM 793 C C . PRO A 1 103 ? -8.758 20.219 20.328 1 95.19 103 PRO A C 1
ATO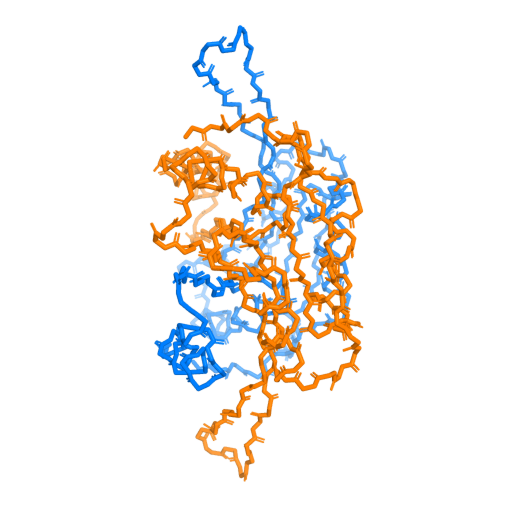M 795 O O . PRO A 1 103 ? -8.547 19.578 19.297 1 95.19 103 PRO A O 1
ATOM 798 N N . VAL A 1 104 ? -9.305 19.734 21.406 1 95.12 104 VAL A N 1
ATOM 799 C CA . VAL A 1 104 ? -9.648 18.312 21.547 1 95.12 104 VAL A CA 1
ATOM 800 C C . VAL A 1 104 ? -10.562 17.891 20.406 1 95.12 104 VAL A C 1
ATOM 802 O O . VAL A 1 104 ? -10.375 16.812 19.828 1 95.12 104 VAL A O 1
ATOM 805 N N . ARG A 1 105 ? -11.461 18.75 20.109 1 94.75 105 ARG A N 1
ATOM 806 C CA . ARG A 1 105 ? -12.414 18.438 19.047 1 94.75 105 ARG A CA 1
ATOM 807 C C . ARG A 1 105 ? -11.703 18.188 17.719 1 94.75 105 ARG A C 1
ATOM 809 O O . ARG A 1 105 ? -12.039 17.25 16.984 1 94.75 105 ARG A O 1
ATOM 816 N N . ARG A 1 106 ? -10.766 18.984 17.422 1 94.69 106 ARG A N 1
ATOM 817 C CA . ARG A 1 106 ? -9.992 18.844 16.203 1 94.69 106 ARG A CA 1
ATOM 818 C C . ARG A 1 106 ? -9.141 17.578 16.219 1 94.69 106 ARG A C 1
ATOM 820 O O . ARG A 1 106 ? -9.07 16.859 15.219 1 94.69 106 ARG A O 1
ATOM 827 N N . ARG A 1 107 ? -8.539 17.359 17.375 1 96.19 107 ARG A N 1
ATOM 828 C CA . ARG A 1 107 ? -7.711 16.156 17.516 1 96.19 107 ARG A CA 1
ATOM 829 C C . ARG A 1 107 ? -8.531 14.898 17.281 1 96.19 107 ARG A C 1
ATOM 831 O O . ARG A 1 107 ? -8.117 14.008 16.531 1 96.19 107 ARG A O 1
ATOM 838 N N . MET A 1 108 ? -9.688 14.852 17.812 1 94.94 108 MET A N 1
ATOM 839 C CA . MET A 1 108 ? -10.57 13.703 17.672 1 94.94 108 MET A CA 1
ATOM 840 C C . MET A 1 108 ? -11.023 13.539 16.234 1 94.94 108 MET A C 1
ATOM 842 O O . MET A 1 108 ? -11.039 12.422 15.695 1 94.94 108 MET A O 1
ATOM 846 N N . LEU A 1 109 ? -11.328 14.594 15.664 1 95.56 109 LEU A N 1
ATOM 847 C CA . LEU A 1 109 ? -11.82 14.562 14.289 1 95.56 109 LEU A CA 1
ATOM 848 C C . LEU A 1 109 ? -10.75 14.023 13.352 1 95.56 109 LEU A C 1
ATOM 850 O O . LEU A 1 109 ? -11.031 13.156 12.516 1 95.56 109 LEU A O 1
ATOM 854 N N . TYR A 1 110 ? -9.586 14.5 13.422 1 97.19 110 TYR A N 1
ATOM 855 C CA . TYR A 1 110 ? -8.5 14.047 12.555 1 97.19 110 TYR A CA 1
ATOM 856 C C . TYR A 1 110 ? -8.148 12.594 12.844 1 97.19 110 TYR A C 1
ATOM 858 O O . TYR A 1 110 ? -7.867 11.82 11.93 1 97.19 110 TYR A O 1
ATOM 866 N N . ALA A 1 111 ? -8.164 12.234 14.125 1 94.31 111 ALA A N 1
ATOM 867 C CA . ALA A 1 111 ? -7.863 10.859 14.516 1 94.31 111 ALA A CA 1
ATOM 868 C C . ALA A 1 111 ? -8.898 9.891 13.961 1 94.31 111 ALA A C 1
ATOM 870 O O . ALA A 1 111 ? -8.562 8.789 13.523 1 94.31 111 ALA A O 1
ATOM 871 N N . SER A 1 112 ? -10.141 10.281 13.914 1 91.56 112 SER A N 1
ATOM 872 C CA . SER A 1 112 ? -11.234 9.398 13.508 1 91.56 112 SER A CA 1
ATOM 873 C C . SER A 1 112 ? -11.43 9.43 11.992 1 91.56 112 SER A C 1
ATOM 875 O O . SER A 1 112 ? -12.219 8.648 11.453 1 91.56 112 SER A O 1
ATOM 877 N N . SER A 1 113 ? -10.734 10.312 11.289 1 93.06 113 SER A N 1
ATOM 878 C CA . SER A 1 113 ? -10.953 10.484 9.859 1 93.06 113 SER A CA 1
ATOM 879 C C . SER A 1 113 ? -9.805 9.883 9.047 1 93.06 113 SER A C 1
ATOM 881 O O . SER A 1 113 ? -9.961 9.609 7.855 1 93.06 113 SER A O 1
ATOM 883 N N . VAL A 1 114 ? -8.695 9.68 9.648 1 93.5 114 VAL A N 1
ATOM 884 C CA . VAL A 1 114 ? -7.496 9.266 8.93 1 93.5 114 VAL A CA 1
ATOM 885 C C . VAL A 1 114 ? -7.738 7.926 8.25 1 93.5 114 VAL A C 1
ATOM 887 O O . VAL A 1 114 ? -7.176 7.652 7.184 1 93.5 114 VAL A O 1
ATOM 890 N N . GLY A 1 115 ? -8.609 7.07 8.844 1 85.88 115 GLY A N 1
ATOM 891 C CA . GLY A 1 115 ? -8.914 5.773 8.258 1 85.88 115 GLY A CA 1
ATOM 892 C C . GLY A 1 115 ? -9.477 5.875 6.855 1 85.88 115 GLY A C 1
ATOM 893 O O . GLY A 1 115 ? -9.062 5.141 5.957 1 85.88 115 GLY A O 1
ATOM 894 N N . ALA A 1 116 ? -10.43 6.773 6.691 1 84.19 116 ALA A N 1
ATOM 895 C CA . ALA A 1 116 ? -11.039 6.98 5.379 1 84.19 116 ALA A CA 1
ATOM 896 C C . ALA A 1 116 ? -10 7.461 4.367 1 84.19 116 ALA A C 1
ATOM 898 O O . ALA A 1 116 ? -10.008 7.035 3.211 1 84.19 116 ALA A O 1
ATOM 899 N N . LEU A 1 117 ? -9.117 8.32 4.773 1 91.5 117 LEU A N 1
ATOM 900 C CA . LEU A 1 117 ? -8.062 8.812 3.896 1 91.5 117 LEU A CA 1
ATOM 901 C C . LEU A 1 117 ? -7.113 7.688 3.502 1 91.5 117 LEU A C 1
ATOM 903 O O . LEU A 1 117 ? -6.82 7.5 2.316 1 91.5 117 LEU A O 1
ATOM 907 N N . LYS A 1 118 ? -6.691 6.93 4.492 1 86.19 118 LYS A N 1
ATOM 908 C CA . LYS A 1 118 ? -5.781 5.82 4.234 1 86.19 118 LYS A CA 1
ATOM 909 C C . LYS A 1 118 ? -6.41 4.801 3.283 1 86.19 118 LYS A C 1
ATOM 911 O O . LYS A 1 118 ? -5.742 4.301 2.377 1 86.19 118 LYS A O 1
ATOM 916 N N . ALA A 1 119 ? -7.641 4.547 3.508 1 77.19 119 ALA A N 1
ATOM 917 C CA . ALA A 1 119 ? -8.359 3.623 2.633 1 77.19 119 ALA A CA 1
ATOM 918 C C . ALA A 1 119 ? -8.406 4.148 1.201 1 77.19 119 ALA A C 1
ATOM 920 O O . ALA A 1 119 ? -8.164 3.402 0.25 1 77.19 119 ALA A O 1
ATOM 921 N N . THR A 1 120 ? -8.734 5.41 1.066 1 80.69 120 THR A N 1
ATOM 922 C CA . THR A 1 120 ? -8.82 6.051 -0.24 1 80.69 120 THR A CA 1
ATOM 923 C C . THR A 1 120 ? -7.473 6.004 -0.957 1 80.69 120 THR A C 1
ATOM 925 O O . THR A 1 120 ? -7.414 5.766 -2.166 1 80.69 120 THR A O 1
ATOM 928 N N . LEU A 1 121 ? -6.43 6.129 -0.198 1 82.81 121 LEU A N 1
ATOM 929 C CA . LEU A 1 121 ? -5.09 6.207 -0.775 1 82.81 121 LEU A CA 1
ATOM 930 C C . LEU A 1 121 ? -4.504 4.816 -0.976 1 82.81 121 LEU A C 1
ATOM 932 O O . LEU A 1 121 ? -3.451 4.664 -1.603 1 82.81 121 LEU A O 1
ATOM 936 N N . GLY A 1 122 ? -5.145 3.871 -0.429 1 72.25 122 GLY A N 1
ATOM 937 C CA . GLY A 1 122 ? -4.648 2.508 -0.548 1 72.25 122 GLY A CA 1
ATOM 938 C C . GLY A 1 122 ? -3.479 2.217 0.373 1 72.25 122 GLY A C 1
ATOM 939 O O . GLY A 1 122 ? -2.586 1.44 0.026 1 72.25 122 GLY A O 1
ATOM 940 N N . LEU A 1 123 ? -3.395 2.955 1.399 1 72.06 123 LEU A N 1
ATOM 941 C CA . LEU A 1 123 ? -2.291 2.807 2.342 1 72.06 123 LEU A CA 1
ATOM 942 C C . LEU A 1 123 ? -2.539 1.641 3.291 1 72.06 123 LEU A C 1
ATOM 944 O O . LEU A 1 123 ? -1.659 1.273 4.074 1 72.06 123 LEU A O 1
ATOM 948 N N . GLU A 1 124 ? -3.703 1.152 3.275 1 63.09 124 GLU A N 1
ATOM 949 C CA . GLU A 1 124 ? -3.947 -0.018 4.113 1 63.09 124 GLU A CA 1
ATOM 950 C C . GLU A 1 124 ? -3.102 -1.205 3.666 1 63.09 124 GLU A C 1
ATOM 952 O O . GLU A 1 124 ? -2.822 -1.361 2.475 1 63.09 124 GLU A O 1
ATOM 957 N N . SER A 1 125 ? -2.391 -1.73 4.578 1 62.62 125 SER A N 1
ATOM 958 C CA . SER A 1 125 ? -1.548 -2.891 4.312 1 62.62 125 SER A CA 1
ATOM 959 C C . SER A 1 125 ? -2.291 -3.936 3.484 1 62.62 125 SER A C 1
ATOM 961 O O . SER A 1 125 ? -3.41 -4.324 3.826 1 62.62 125 SER A O 1
ATOM 963 N N . LEU A 1 126 ? -1.919 -4.012 2.189 1 70.44 126 LEU A N 1
ATOM 964 C CA . LEU A 1 126 ? -2.436 -5.117 1.392 1 70.44 126 LEU A CA 1
ATOM 965 C C . LEU A 1 126 ? -2.137 -6.457 2.059 1 70.44 126 LEU A C 1
ATOM 967 O O . LEU A 1 126 ? -1.032 -6.668 2.564 1 70.44 126 LEU A O 1
ATOM 971 N N . MET A 1 127 ? -3.178 -7.215 2.299 1 83 127 MET A N 1
ATOM 972 C CA . MET A 1 127 ? -2.975 -8.555 2.84 1 83 127 MET A CA 1
ATOM 973 C C . MET A 1 127 ? -2.09 -9.383 1.917 1 83 127 MET A C 1
ATOM 975 O O . MET A 1 127 ? -2.299 -9.406 0.702 1 83 127 MET A O 1
ATOM 979 N N . GLN A 1 128 ? -1.083 -9.969 2.5 1 88.31 128 GLN A N 1
ATOM 980 C CA . GLN A 1 128 ? -0.167 -10.859 1.794 1 88.31 128 GLN A CA 1
ATOM 981 C C . GLN A 1 128 ? -0.26 -12.281 2.334 1 88.31 128 GLN A C 1
ATOM 983 O O . GLN A 1 128 ? -0.229 -12.492 3.549 1 88.31 128 GLN A O 1
ATOM 988 N N . VAL A 1 129 ? -0.41 -13.242 1.452 1 92.94 129 VAL A N 1
ATOM 989 C CA . VAL A 1 129 ? -0.564 -14.648 1.817 1 92.94 129 VAL A CA 1
ATOM 990 C C . VAL A 1 129 ? 0.554 -15.477 1.184 1 92.94 129 VAL A C 1
ATOM 992 O O . VAL A 1 129 ? 0.879 -15.289 0.008 1 92.94 129 VAL A O 1
ATOM 995 N N . GLN A 1 130 ? 1.146 -16.219 1.997 1 94.12 130 GLN A N 1
ATOM 996 C CA . GLN A 1 130 ? 2.061 -17.25 1.514 1 94.12 130 GLN A CA 1
ATOM 997 C C . GLN A 1 130 ? 1.377 -18.609 1.451 1 94.12 130 GLN A C 1
ATOM 999 O O . GLN A 1 130 ? 0.723 -19.031 2.41 1 94.12 130 GLN A O 1
ATOM 1004 N N . ALA A 1 131 ? 1.473 -19.281 0.323 1 96.38 131 ALA A N 1
ATOM 1005 C CA . ALA A 1 131 ? 0.73 -20.531 0.124 1 96.38 131 ALA A CA 1
ATOM 1006 C C . ALA A 1 131 ? 1.587 -21.562 -0.586 1 96.38 131 ALA A C 1
ATOM 1008 O O . ALA A 1 131 ? 2.42 -21.234 -1.43 1 96.38 131 ALA A O 1
ATOM 1009 N N . SER A 1 132 ? 1.354 -22.859 -0.233 1 96.31 132 SER A N 1
ATOM 1010 C CA . SER A 1 132 ? 2.076 -23.953 -0.861 1 96.31 132 SER A CA 1
ATOM 1011 C C . SER A 1 132 ? 1.117 -24.953 -1.505 1 96.31 132 SER A C 1
ATOM 1013 O O . SER A 1 132 ? 1.534 -25.812 -2.289 1 96.31 132 SER A O 1
ATOM 1015 N N . ASP A 1 133 ? -0.106 -24.844 -1.071 1 95.25 133 ASP A N 1
ATOM 1016 C CA . ASP A 1 133 ? -1.161 -25.703 -1.598 1 95.25 133 ASP A CA 1
ATOM 1017 C C . ASP A 1 133 ? -2.35 -24.875 -2.088 1 95.25 133 ASP A C 1
ATOM 1019 O O . ASP A 1 133 ? -2.668 -23.828 -1.511 1 95.25 133 ASP A O 1
ATOM 1023 N N . LEU A 1 134 ? -2.977 -25.406 -3.102 1 94.56 134 LEU A N 1
ATOM 1024 C CA . LEU A 1 134 ? -4.125 -24.688 -3.65 1 94.56 134 LEU A CA 1
ATOM 1025 C C . LEU A 1 134 ? -5.211 -24.516 -2.596 1 94.56 134 LEU A C 1
ATOM 1027 O O . LEU A 1 134 ? -5.969 -23.547 -2.631 1 94.56 134 LEU A O 1
ATOM 1031 N N . SER A 1 135 ? -5.266 -25.391 -1.665 1 94.31 135 SER A N 1
ATOM 1032 C CA . SER A 1 135 ? -6.238 -25.281 -0.583 1 94.31 135 SER A CA 1
ATOM 1033 C C . SER A 1 135 ? -5.953 -24.062 0.294 1 94.31 135 SER A C 1
ATOM 1035 O O . SER A 1 135 ? -6.859 -23.531 0.943 1 94.31 135 SER A O 1
ATOM 1037 N N . ASP A 1 136 ? -4.664 -23.641 0.396 1 95 136 ASP A N 1
ATOM 1038 C CA . ASP A 1 136 ? -4.281 -22.469 1.188 1 95 136 ASP A CA 1
ATOM 1039 C C . ASP A 1 136 ? -4.902 -21.188 0.627 1 95 136 ASP A C 1
ATOM 1041 O O . ASP A 1 136 ? -4.996 -20.188 1.326 1 95 136 ASP A O 1
ATOM 1045 N N . ILE A 1 137 ? -5.297 -21.266 -0.672 1 96 137 ILE A N 1
ATOM 1046 C CA . ILE A 1 137 ? -5.785 -20.031 -1.283 1 96 137 ILE A CA 1
ATOM 1047 C C . ILE A 1 137 ? -7.234 -20.219 -1.729 1 96 137 ILE A C 1
ATOM 1049 O O . ILE A 1 137 ? -7.715 -19.5 -2.613 1 96 137 ILE A O 1
ATOM 1053 N N . ASP A 1 138 ? -7.816 -21.188 -1.14 1 95.81 138 ASP A N 1
ATOM 1054 C CA . ASP A 1 138 ? -9.25 -21.297 -1.398 1 95.81 138 ASP A CA 1
ATOM 1055 C C . ASP A 1 138 ? -9.992 -20.078 -0.865 1 95.81 138 ASP A C 1
ATOM 1057 O O . ASP A 1 138 ? -9.531 -19.406 0.063 1 95.81 138 ASP A O 1
ATOM 1061 N N . GLU A 1 139 ? -11.117 -19.859 -1.47 1 94.25 139 GLU A N 1
ATOM 1062 C CA . GLU A 1 139 ? -11.859 -18.625 -1.178 1 94.25 139 GLU A CA 1
ATOM 1063 C C . GLU A 1 139 ? -12.172 -18.516 0.31 1 94.25 139 GLU A C 1
ATOM 1065 O O . GLU A 1 139 ? -12.016 -17.453 0.905 1 94.25 139 GLU A O 1
ATOM 1070 N N . LYS A 1 140 ? -12.602 -19.594 0.87 1 93.12 140 LYS A N 1
ATOM 1071 C CA . LYS A 1 140 ? -12.953 -19.609 2.287 1 93.12 140 LYS A CA 1
ATOM 1072 C C . LYS A 1 140 ? -11.734 -19.281 3.154 1 93.12 140 LYS A C 1
ATOM 1074 O O . LYS A 1 140 ? -11.828 -18.5 4.098 1 93.12 140 LYS A O 1
ATOM 1079 N N . ALA A 1 141 ? -10.633 -19.938 2.865 1 92.94 141 ALA A N 1
ATOM 1080 C CA . ALA A 1 141 ? -9.398 -19.719 3.611 1 92.94 141 ALA A CA 1
ATOM 1081 C C . ALA A 1 141 ? -8.953 -18.266 3.523 1 92.94 141 ALA A C 1
ATOM 1083 O O . ALA A 1 141 ? -8.578 -17.656 4.531 1 92.94 141 ALA A O 1
ATOM 1084 N N . ILE A 1 142 ? -9.039 -17.656 2.322 1 93.44 142 ILE A N 1
ATOM 1085 C CA . ILE A 1 142 ? -8.594 -16.281 2.092 1 93.44 142 ILE A CA 1
ATOM 1086 C C . ILE A 1 142 ? -9.523 -15.312 2.82 1 93.44 142 ILE A C 1
ATOM 1088 O O . ILE A 1 142 ? -9.062 -14.367 3.471 1 93.44 142 ILE A O 1
ATOM 1092 N N . LYS A 1 143 ? -10.82 -15.539 2.754 1 89.38 143 LYS A N 1
ATOM 1093 C CA . LYS A 1 143 ? -11.781 -14.672 3.426 1 89.38 143 LYS A CA 1
ATOM 1094 C C . LYS A 1 143 ? -11.609 -14.727 4.941 1 89.38 143 LYS A C 1
ATOM 1096 O O . LYS A 1 143 ? -11.734 -13.711 5.629 1 89.38 143 LYS A O 1
ATOM 1101 N N . HIS A 1 144 ? -11.32 -15.953 5.434 1 88.94 144 HIS A N 1
ATOM 1102 C CA . HIS A 1 144 ? -11.062 -16.109 6.859 1 88.94 144 HIS A CA 1
ATOM 1103 C C . HIS A 1 144 ? -9.852 -15.281 7.297 1 88.94 144 HIS A C 1
ATOM 1105 O O . HIS A 1 144 ? -9.898 -14.602 8.32 1 88.94 144 HIS A O 1
ATOM 1111 N N . GLU A 1 145 ? -8.789 -15.383 6.496 1 85.69 145 GLU A N 1
ATOM 1112 C CA . GLU A 1 145 ? -7.582 -14.609 6.789 1 85.69 145 GLU A CA 1
ATOM 1113 C C . GLU A 1 145 ? -7.852 -13.109 6.727 1 85.69 145 GLU A C 1
ATOM 1115 O O . GLU A 1 145 ? -7.348 -12.352 7.551 1 85.69 145 GLU A O 1
ATOM 1120 N N . LEU A 1 146 ? -8.68 -12.68 5.762 1 83.19 146 LEU A N 1
ATOM 1121 C CA . LEU A 1 146 ? -9.023 -11.273 5.594 1 83.19 146 LEU A CA 1
ATOM 1122 C C . LEU A 1 146 ? -9.812 -10.758 6.797 1 83.19 146 LEU A C 1
ATOM 1124 O O . LEU A 1 146 ? -9.555 -9.656 7.285 1 83.19 146 LEU A O 1
ATOM 1128 N N . MET A 1 147 ? -10.719 -11.539 7.227 1 77.88 147 MET A N 1
ATOM 1129 C CA . MET A 1 147 ? -11.547 -11.148 8.367 1 77.88 147 MET A CA 1
ATOM 1130 C C . MET A 1 147 ? -10.719 -11.086 9.641 1 77.88 147 MET A C 1
ATOM 1132 O O . MET A 1 147 ? -10.945 -10.227 10.5 1 77.88 147 MET A O 1
ATOM 1136 N N . SER A 1 148 ? -9.766 -11.984 9.711 1 77.75 148 SER A N 1
ATOM 1137 C CA . SER A 1 148 ? -8.891 -12.008 10.883 1 77.75 148 SER A CA 1
ATOM 1138 C C . SER A 1 148 ? -7.941 -10.82 10.891 1 77.75 148 SER A C 1
ATOM 1140 O O . SER A 1 148 ? -7.539 -10.344 11.953 1 77.75 148 SER A O 1
ATOM 1142 N N . SER A 1 149 ? -7.551 -10.43 9.68 1 68.88 149 SER A N 1
ATOM 1143 C CA . SER A 1 149 ? -6.617 -9.32 9.539 1 68.88 149 SER A CA 1
ATOM 1144 C C . SER A 1 149 ? -7.312 -7.98 9.758 1 68.88 149 SER A C 1
ATOM 1146 O O . SER A 1 149 ? -6.668 -6.988 10.102 1 68.88 149 SER A O 1
ATOM 1148 N N . GLN A 1 150 ? -8.602 -7.793 9.289 1 58.59 150 GLN A N 1
ATOM 1149 C CA . GLN A 1 150 ? -9.367 -6.562 9.492 1 58.59 150 GLN A CA 1
ATOM 1150 C C . GLN A 1 150 ? -9.672 -6.344 10.969 1 58.59 150 GLN A C 1
ATOM 1152 O O . GLN A 1 150 ? -9.883 -5.207 11.398 1 58.59 150 GLN A O 1
ATOM 1157 N N . ARG A 1 151 ? -9.797 -7.402 11.852 1 46.72 151 ARG A N 1
ATOM 1158 C CA . ARG A 1 151 ? -10.125 -7.137 13.25 1 46.72 151 ARG A CA 1
ATOM 1159 C C . ARG A 1 151 ? -9.18 -6.102 13.852 1 46.72 151 ARG A C 1
ATOM 1161 O O . ARG A 1 151 ? -8.078 -6.438 14.281 1 46.72 151 ARG A O 1
ATOM 1168 N N . LEU A 1 152 ? -8.953 -4.922 13.117 1 36.47 152 LEU A N 1
ATOM 1169 C CA . LEU A 1 152 ? -8.789 -3.738 13.953 1 36.47 152 LEU A CA 1
ATOM 1170 C C . LEU A 1 152 ? -10.055 -3.471 14.766 1 36.47 152 LEU A C 1
ATOM 1172 O O . LEU A 1 152 ? -11.164 -3.734 14.297 1 36.47 152 LEU A O 1
ATOM 1176 N N . MET B 1 1 ? 18.031 -11.117 -0.032 1 58.38 1 MET B N 1
ATOM 1177 C CA . MET B 1 1 ? 18.938 -10.875 -1.154 1 58.38 1 MET B CA 1
ATOM 1178 C C . MET B 1 1 ? 18.156 -10.68 -2.449 1 58.38 1 MET B C 1
ATOM 1180 O O . MET B 1 1 ? 17.062 -11.211 -2.604 1 58.38 1 MET B O 1
ATOM 1184 N N . ALA B 1 2 ? 18.578 -9.75 -3.188 1 72.19 2 ALA B N 1
ATOM 1185 C CA . ALA B 1 2 ? 17.969 -9.445 -4.48 1 72.19 2 ALA B CA 1
ATOM 1186 C C . ALA B 1 2 ? 18.391 -10.469 -5.531 1 72.19 2 ALA B C 1
ATOM 1188 O O . ALA B 1 2 ? 19.562 -10.844 -5.621 1 72.19 2 ALA B O 1
ATOM 1189 N N . SER B 1 3 ? 17.469 -11.188 -6.203 1 85.62 3 SER B N 1
ATOM 1190 C CA . SER B 1 3 ? 17.672 -12.219 -7.215 1 85.62 3 SER B CA 1
ATOM 1191 C C . SER B 1 3 ? 18.297 -11.641 -8.477 1 85.62 3 SER B C 1
ATOM 1193 O O . SER B 1 3 ? 18.922 -12.359 -9.258 1 85.62 3 SER B O 1
ATOM 1195 N N . GLY B 1 4 ? 18.125 -10.414 -8.797 1 90.12 4 GLY B N 1
ATOM 1196 C CA . GLY B 1 4 ? 18.5 -9.789 -10.055 1 90.12 4 GLY B CA 1
ATOM 1197 C C . GLY B 1 4 ? 17.422 -9.898 -11.117 1 90.12 4 GLY B C 1
ATOM 1198 O O . GLY B 1 4 ? 17.547 -9.32 -12.203 1 90.12 4 GLY B O 1
ATOM 1199 N N . VAL B 1 5 ? 16.422 -10.641 -10.883 1 94.38 5 VAL B N 1
ATOM 1200 C CA . VAL B 1 5 ? 15.281 -10.758 -11.789 1 94.38 5 VAL B CA 1
ATOM 1201 C C . VAL B 1 5 ? 14.57 -9.414 -11.906 1 94.38 5 VAL B C 1
ATOM 1203 O O . VAL B 1 5 ? 14.281 -8.773 -10.891 1 94.38 5 VAL B O 1
ATOM 1206 N N . LYS B 1 6 ? 14.281 -8.969 -13.117 1 94 6 LYS B N 1
ATOM 1207 C CA . LYS B 1 6 ? 13.602 -7.703 -13.367 1 94 6 LYS B CA 1
ATOM 1208 C C . LYS B 1 6 ? 12.094 -7.898 -13.453 1 94 6 LYS B C 1
ATOM 1210 O O . LYS B 1 6 ? 11.609 -9.031 -13.531 1 94 6 LYS B O 1
ATOM 1215 N N . VAL B 1 7 ? 11.406 -6.773 -13.422 1 94.25 7 VAL B N 1
ATOM 1216 C CA . VAL B 1 7 ? 9.961 -6.797 -13.594 1 94.25 7 VAL B CA 1
ATOM 1217 C C . VAL B 1 7 ? 9.586 -6.121 -14.914 1 94.25 7 VAL B C 1
ATOM 1219 O O . VAL B 1 7 ? 10.016 -4.996 -15.188 1 94.25 7 VAL B O 1
ATOM 1222 N N . ASP B 1 8 ? 8.828 -6.797 -15.68 1 97.31 8 ASP B N 1
ATOM 1223 C CA . ASP B 1 8 ? 8.398 -6.27 -16.969 1 97.31 8 ASP B CA 1
ATOM 1224 C C . ASP B 1 8 ? 7.641 -4.953 -16.812 1 97.31 8 ASP B C 1
ATOM 1226 O O . ASP B 1 8 ? 6.871 -4.793 -15.859 1 97.31 8 ASP B O 1
ATOM 1230 N N . SER B 1 9 ? 7.762 -4.07 -17.719 1 92 9 SER B N 1
ATOM 1231 C CA . SER B 1 9 ? 7.211 -2.723 -17.641 1 92 9 SER B CA 1
ATOM 1232 C C . SER B 1 9 ? 5.688 -2.748 -17.641 1 92 9 SER B C 1
ATOM 1234 O O . SER B 1 9 ? 5.043 -1.793 -17.203 1 92 9 SER B O 1
ATOM 1236 N N . THR B 1 10 ? 5.055 -3.824 -18.125 1 94.25 10 THR B N 1
ATOM 1237 C CA . THR B 1 10 ? 3.604 -3.895 -18.234 1 94.25 10 THR B CA 1
ATOM 1238 C C . THR B 1 10 ? 2.975 -4.324 -16.922 1 94.25 10 THR B C 1
ATOM 1240 O O . THR B 1 10 ? 1.767 -4.18 -16.719 1 94.25 10 THR B O 1
ATOM 1243 N N . VAL B 1 11 ? 3.773 -4.895 -16.078 1 94.19 11 VAL B N 1
ATOM 1244 C CA . VAL B 1 11 ? 3.281 -5.508 -14.852 1 94.19 11 VAL B CA 1
ATOM 1245 C C . VAL B 1 11 ? 2.613 -4.449 -13.977 1 94.19 11 VAL B C 1
ATOM 1247 O O . VAL B 1 11 ? 1.508 -4.656 -13.469 1 94.19 11 VAL B O 1
ATOM 1250 N N . LYS B 1 12 ? 3.252 -3.314 -13.812 1 88.06 12 LYS B N 1
ATOM 1251 C CA . LYS B 1 12 ? 2.709 -2.25 -12.969 1 88.06 12 LYS B CA 1
ATOM 1252 C C . LYS B 1 12 ? 1.365 -1.762 -13.508 1 88.06 12 LYS B C 1
ATOM 1254 O O . LYS B 1 12 ? 0.418 -1.578 -12.734 1 88.06 12 LYS B O 1
ATOM 1259 N N . ASN B 1 13 ? 1.295 -1.562 -14.766 1 89.5 13 ASN B N 1
ATOM 1260 C CA . ASN B 1 13 ? 0.049 -1.102 -15.375 1 89.5 13 ASN B CA 1
ATOM 1261 C C . ASN B 1 13 ? -1.085 -2.098 -15.148 1 89.5 13 ASN B C 1
ATOM 1263 O O . ASN B 1 13 ? -2.205 -1.704 -14.82 1 89.5 13 ASN B O 1
ATOM 1267 N N . ALA B 1 14 ? -0.791 -3.344 -15.352 1 93.81 14 ALA B N 1
ATOM 1268 C CA . ALA B 1 14 ? -1.796 -4.379 -15.133 1 93.81 14 ALA B CA 1
ATOM 1269 C C . ALA B 1 14 ? -2.289 -4.371 -13.688 1 93.81 14 ALA B C 1
ATOM 1271 O O . ALA B 1 14 ? -3.492 -4.461 -13.438 1 93.81 14 ALA B O 1
ATOM 1272 N N . TYR B 1 15 ? -1.358 -4.195 -12.812 1 92.38 15 TYR B N 1
ATOM 1273 C CA . TYR B 1 15 ? -1.7 -4.18 -11.398 1 92.38 15 TYR B CA 1
ATOM 1274 C C . TYR B 1 15 ? -2.535 -2.951 -11.055 1 92.38 15 TYR B C 1
ATOM 1276 O O . TYR B 1 15 ? -3.516 -3.049 -10.312 1 92.38 15 TYR B O 1
ATOM 1284 N N . ASP B 1 16 ? -2.199 -1.85 -11.609 1 82.62 16 ASP B N 1
ATOM 1285 C CA . ASP B 1 16 ? -2.967 -0.63 -11.383 1 82.62 16 ASP B CA 1
ATOM 1286 C C . ASP B 1 16 ? -4.402 -0.783 -11.875 1 82.62 16 ASP B C 1
ATOM 1288 O O . ASP B 1 16 ? -5.34 -0.307 -11.234 1 82.62 16 ASP B O 1
ATOM 1292 N N . GLU B 1 17 ? -4.543 -1.406 -13 1 89.12 17 GLU B N 1
ATOM 1293 C CA . GLU B 1 17 ? -5.871 -1.651 -13.555 1 89.12 17 GLU B CA 1
ATOM 1294 C C . GLU B 1 17 ? -6.711 -2.514 -12.617 1 89.12 17 GLU B C 1
ATOM 1296 O O . GLU B 1 17 ? -7.918 -2.297 -12.477 1 89.12 17 GLU B O 1
ATOM 1301 N N . LEU B 1 18 ? -6.098 -3.471 -11.961 1 90.94 18 LEU B N 1
ATOM 1302 C CA . LEU B 1 18 ? -6.797 -4.312 -11 1 90.94 18 LEU B CA 1
ATOM 1303 C C . LEU B 1 18 ? -7.055 -3.555 -9.703 1 90.94 18 LEU B C 1
ATOM 1305 O O . LEU B 1 18 ? -8.195 -3.49 -9.234 1 90.94 18 LEU B O 1
ATOM 1309 N N . TYR B 1 19 ? -6.043 -2.988 -9.203 1 81.31 19 TYR B N 1
ATOM 1310 C CA . TYR B 1 19 ? -6.043 -2.428 -7.859 1 81.31 19 TYR B CA 1
ATOM 1311 C C . TYR B 1 19 ? -6.906 -1.175 -7.789 1 81.31 19 TYR B C 1
ATOM 1313 O O . TYR B 1 19 ? -7.734 -1.033 -6.883 1 81.31 19 TYR B O 1
ATOM 1321 N N . ASN B 1 20 ? -6.801 -0.261 -8.711 1 73.5 20 ASN B N 1
ATOM 1322 C CA . ASN B 1 20 ? -7.48 1.027 -8.641 1 73.5 20 ASN B CA 1
ATOM 1323 C C . ASN B 1 20 ? -8.805 0.999 -9.398 1 73.5 20 ASN B C 1
ATOM 1325 O O . ASN B 1 20 ? -9.789 1.605 -8.961 1 73.5 20 ASN B O 1
ATOM 1329 N N . LYS B 1 21 ? -8.797 0.208 -10.539 1 78.19 21 LYS B N 1
ATOM 1330 C CA . LYS B 1 21 ? -9.953 0.304 -11.43 1 78.19 21 LYS B CA 1
ATOM 1331 C C . LYS B 1 21 ? -10.789 -0.97 -11.383 1 78.19 21 LYS B C 1
ATOM 1333 O O . LYS B 1 21 ? -11.875 -1.028 -11.977 1 78.19 21 LYS B O 1
ATOM 1338 N N . HIS B 1 22 ? -10.273 -1.966 -10.758 1 87 22 HIS B N 1
ATOM 1339 C CA . HIS B 1 22 ? -10.93 -3.264 -10.68 1 87 22 HIS B CA 1
ATOM 1340 C C . HIS B 1 22 ? -11.336 -3.766 -12.062 1 87 22 HIS B C 1
ATOM 1342 O O . HIS B 1 22 ? -12.422 -4.324 -12.227 1 87 22 HIS B O 1
ATOM 1348 N N . MET B 1 23 ? -10.469 -3.531 -12.992 1 91.19 23 MET B N 1
ATOM 1349 C CA . MET B 1 23 ? -10.719 -3.953 -14.367 1 91.19 23 MET B CA 1
ATOM 1350 C C . MET B 1 23 ? -10.438 -5.441 -14.539 1 91.19 23 MET B C 1
ATOM 1352 O O . MET B 1 23 ? -10.867 -6.047 -15.523 1 91.19 23 MET B O 1
ATOM 1356 N N . HIS B 1 24 ? -9.68 -6.039 -13.695 1 94.88 24 HIS B N 1
ATOM 1357 C CA . HIS B 1 24 ? -9.391 -7.469 -13.633 1 94.88 24 HIS B CA 1
ATOM 1358 C C . HIS B 1 24 ? -9.719 -8.039 -12.258 1 94.88 24 HIS B C 1
ATOM 1360 O O . HIS B 1 24 ? -9.516 -7.379 -11.242 1 94.88 24 HIS B O 1
ATOM 1366 N N . SER B 1 25 ? -10.227 -9.281 -12.297 1 96.38 25 SER B N 1
ATOM 1367 C CA . SER B 1 25 ? -10.547 -9.93 -11.031 1 96.38 25 SER B CA 1
ATOM 1368 C C . SER B 1 25 ? -9.297 -10.547 -10.398 1 96.38 25 SER B C 1
ATOM 1370 O O . SER B 1 25 ? -9.258 -10.766 -9.188 1 96.38 25 SER B O 1
ATOM 1372 N N . TYR B 1 26 ? -8.312 -10.875 -11.211 1 97.88 26 TYR B N 1
ATOM 1373 C CA . TYR B 1 26 ? -7.043 -11.391 -10.711 1 97.88 26 TYR B CA 1
ATOM 1374 C C . TYR B 1 26 ? -5.934 -11.219 -11.734 1 97.88 26 TYR B C 1
ATOM 1376 O O . TYR B 1 26 ? -6.203 -11.008 -12.922 1 97.88 26 TYR B O 1
ATOM 1384 N N . LEU B 1 27 ? -4.738 -11.227 -11.266 1 98.31 27 LEU B N 1
ATOM 1385 C CA . LEU B 1 27 ? -3.514 -11.32 -12.055 1 98.31 27 LEU B CA 1
ATOM 1386 C C . LEU B 1 27 ? -2.625 -12.453 -11.547 1 98.31 27 LEU B C 1
ATOM 1388 O O . LEU B 1 27 ? -2.498 -12.648 -10.336 1 98.31 27 LEU B O 1
ATOM 1392 N N . ILE B 1 28 ? -2.1 -13.242 -12.453 1 98.5 28 ILE B N 1
ATOM 1393 C CA . ILE B 1 28 ? -1.069 -14.219 -12.133 1 98.5 28 ILE B CA 1
ATOM 1394 C C . ILE B 1 28 ? 0.245 -13.828 -12.797 1 98.5 28 ILE B C 1
ATOM 1396 O O . ILE B 1 28 ? 0.264 -13.461 -13.977 1 98.5 28 ILE B O 1
ATOM 1400 N N . PHE B 1 29 ? 1.28 -13.812 -11.992 1 98.62 29 PHE B N 1
ATOM 1401 C CA . PHE B 1 29 ? 2.609 -13.461 -12.477 1 98.62 29 PHE B CA 1
ATOM 1402 C C . PHE B 1 29 ? 3.539 -14.664 -12.438 1 98.62 29 PHE B C 1
ATOM 1404 O O . PHE B 1 29 ? 3.398 -15.531 -11.57 1 98.62 29 PHE B O 1
ATOM 1411 N N . ARG B 1 30 ? 4.512 -14.695 -13.305 1 98.25 30 ARG B N 1
ATOM 1412 C CA . ARG B 1 30 ? 5.555 -15.711 -13.289 1 98.25 30 ARG B CA 1
ATOM 1413 C C . ARG B 1 30 ? 6.898 -15.133 -13.703 1 98.25 30 ARG B C 1
ATOM 1415 O O . ARG B 1 30 ? 6.953 -14.055 -14.305 1 98.25 30 ARG B O 1
ATOM 1422 N N . ILE B 1 31 ? 7.891 -15.828 -13.344 1 98.06 31 ILE B N 1
ATOM 1423 C CA . ILE B 1 31 ? 9.211 -15.508 -13.883 1 98.06 31 ILE B CA 1
ATOM 1424 C C . ILE B 1 31 ? 9.375 -16.156 -15.258 1 98.06 31 ILE B C 1
ATOM 1426 O O . ILE B 1 31 ? 9.016 -17.312 -15.453 1 98.06 31 ILE B O 1
ATOM 1430 N N . SER B 1 32 ? 9.906 -15.398 -16.172 1 98 32 SER B N 1
ATOM 1431 C CA . SER B 1 32 ? 10.07 -15.852 -17.562 1 98 32 SER B CA 1
ATOM 1432 C C . SER B 1 32 ? 10.914 -17.125 -17.625 1 98 32 SER B C 1
ATOM 1434 O O . SER B 1 32 ? 11.633 -17.453 -16.672 1 98 32 SER B O 1
ATOM 1436 N N . ASP B 1 33 ? 10.852 -17.828 -18.75 1 96.38 33 ASP B N 1
ATOM 1437 C CA . ASP B 1 33 ? 11.516 -19.125 -18.906 1 96.38 33 ASP B CA 1
ATOM 1438 C C . ASP B 1 33 ? 13.031 -18.969 -18.781 1 96.38 33 ASP B C 1
ATOM 1440 O O . ASP B 1 33 ? 13.719 -19.891 -18.328 1 96.38 33 ASP B O 1
ATOM 1444 N N . ASP B 1 34 ? 13.516 -17.828 -19.141 1 96.88 34 ASP B N 1
ATOM 1445 C CA . ASP B 1 34 ? 14.953 -17.609 -19.094 1 96.88 34 ASP B CA 1
ATOM 1446 C C . ASP B 1 34 ? 15.383 -17.094 -17.719 1 96.88 34 ASP B C 1
ATOM 1448 O O . ASP B 1 34 ? 16.531 -16.688 -17.531 1 96.88 34 ASP B O 1
ATOM 1452 N N . ASP B 1 35 ? 14.43 -17.047 -16.734 1 97 35 ASP B N 1
ATOM 1453 C CA . ASP B 1 35 ? 14.664 -16.703 -15.336 1 97 35 ASP B CA 1
ATOM 1454 C C . ASP B 1 35 ? 15.164 -15.258 -15.195 1 97 35 ASP B C 1
ATOM 1456 O O . ASP B 1 35 ? 15.93 -14.945 -14.281 1 97 35 ASP B O 1
ATOM 1460 N N . THR B 1 36 ? 14.648 -14.312 -16.109 1 97.38 36 THR B N 1
ATOM 1461 C CA . THR B 1 36 ? 15.242 -12.984 -16.062 1 97.38 36 THR B CA 1
ATOM 1462 C C . THR B 1 36 ? 14.195 -11.922 -15.742 1 97.38 36 THR B C 1
ATOM 1464 O O . THR B 1 36 ? 14.531 -10.812 -15.336 1 97.38 36 THR B O 1
ATOM 1467 N N . THR B 1 37 ? 12.945 -12.273 -15.961 1 98.19 37 THR B N 1
ATOM 1468 C CA . THR B 1 37 ? 11.938 -11.219 -15.914 1 98.19 37 THR B CA 1
ATOM 1469 C C . THR B 1 37 ? 10.633 -11.75 -15.32 1 98.19 37 THR B C 1
ATOM 1471 O O . THR B 1 37 ? 10.195 -12.852 -15.656 1 98.19 37 THR B O 1
ATOM 1474 N N . ILE B 1 38 ? 9.992 -11 -14.398 1 98.25 38 ILE B N 1
ATOM 1475 C CA . ILE B 1 38 ? 8.633 -11.273 -13.953 1 98.25 38 ILE B CA 1
ATOM 1476 C C . ILE B 1 38 ? 7.637 -10.695 -14.953 1 98.25 38 ILE B C 1
ATOM 1478 O O . ILE B 1 38 ? 7.719 -9.516 -15.305 1 98.25 38 ILE B O 1
ATOM 1482 N N . ILE B 1 39 ? 6.684 -11.461 -15.391 1 98.56 39 ILE B N 1
ATOM 1483 C CA . ILE B 1 39 ? 5.711 -11.055 -16.406 1 98.56 39 ILE B CA 1
ATOM 1484 C C . ILE B 1 39 ? 4.305 -11.438 -15.945 1 98.56 39 ILE B C 1
ATOM 1486 O O . ILE B 1 39 ? 4.141 -12.25 -15.031 1 98.56 39 ILE B O 1
ATOM 1490 N N . VAL B 1 40 ? 3.291 -10.852 -16.625 1 98.5 40 VAL B N 1
ATOM 1491 C CA . VAL B 1 40 ? 1.905 -11.25 -16.406 1 98.5 40 VAL B CA 1
ATOM 1492 C C . VAL B 1 40 ? 1.6 -12.516 -17.203 1 98.5 40 VAL B C 1
ATOM 1494 O O . VAL B 1 40 ? 1.816 -12.562 -18.422 1 98.5 40 VAL B O 1
ATOM 1497 N N . GLU B 1 41 ? 1.209 -13.5 -16.5 1 98.19 41 GLU B N 1
ATOM 1498 C CA . GLU B 1 41 ? 0.881 -14.758 -17.156 1 98.19 41 GLU B CA 1
ATOM 1499 C C . GLU B 1 41 ? -0.6 -14.82 -17.516 1 98.19 41 GLU B C 1
ATOM 1501 O O . GLU B 1 41 ? -0.958 -15.258 -18.609 1 98.19 41 GLU B O 1
ATOM 1506 N N . LYS B 1 42 ? -1.461 -14.445 -16.594 1 98.06 42 LYS B N 1
ATOM 1507 C CA . LYS B 1 42 ? -2.902 -14.469 -16.828 1 98.06 42 LYS B CA 1
ATOM 1508 C C . LYS B 1 42 ? -3.576 -13.25 -16.203 1 98.06 42 LYS B C 1
ATOM 1510 O O . LYS B 1 42 ? -3.131 -12.75 -15.164 1 98.06 42 LYS B O 1
ATOM 1515 N N . LYS B 1 43 ? -4.668 -12.852 -16.812 1 97.81 43 LYS B N 1
ATOM 1516 C CA . LYS B 1 43 ? -5.559 -11.805 -16.312 1 97.81 43 LYS B CA 1
ATOM 1517 C C . LYS B 1 43 ? -7.004 -12.297 -16.25 1 97.81 43 LYS B C 1
ATOM 1519 O O . LYS B 1 43 ? -7.516 -12.867 -17.219 1 97.81 43 LYS B O 1
ATOM 1524 N N . GLY B 1 44 ? -7.539 -12.094 -15.172 1 97.69 44 GLY B N 1
ATOM 1525 C CA . GLY B 1 44 ? -8.945 -12.438 -15.039 1 97.69 44 GLY B CA 1
ATOM 1526 C C . GLY B 1 44 ? -9.875 -11.352 -15.562 1 97.69 44 GLY B C 1
ATOM 1527 O O . GLY B 1 44 ? -9.578 -10.164 -15.438 1 97.69 44 GLY B O 1
ATOM 1528 N N . GLU B 1 45 ? -10.984 -11.727 -16.109 1 95.94 45 GLU B N 1
ATOM 1529 C CA . GLU B 1 45 ? -11.984 -10.766 -16.562 1 95.94 45 GLU B CA 1
ATOM 1530 C C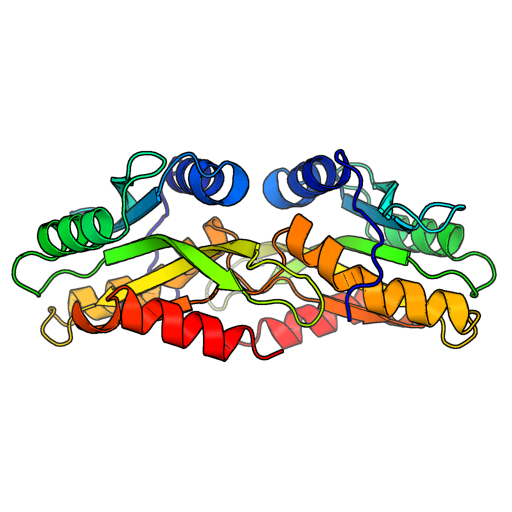 . GLU B 1 45 ? -12.617 -10.023 -15.383 1 95.94 45 GLU B C 1
ATOM 1532 O O . GLU B 1 45 ? -12.711 -10.57 -14.281 1 95.94 45 GLU B O 1
ATOM 1537 N N . LYS B 1 46 ? -13.031 -8.836 -15.688 1 93.81 46 LYS B N 1
ATOM 1538 C CA . LYS B 1 46 ? -13.734 -8.039 -14.672 1 93.81 46 LYS B CA 1
ATOM 1539 C C . LYS B 1 46 ? -14.969 -8.773 -14.164 1 93.81 46 LYS B C 1
ATOM 1541 O O . LYS B 1 46 ? -15.781 -9.258 -14.961 1 93.81 46 LYS B O 1
ATOM 1546 N N . GLY B 1 47 ? -15.031 -8.953 -12.906 1 91.12 47 GLY B N 1
ATOM 1547 C CA . GLY B 1 47 ? -16.234 -9.516 -12.305 1 91.12 47 GLY B CA 1
ATOM 1548 C C . GLY B 1 47 ? -16.234 -11.031 -12.289 1 91.12 47 GLY B C 1
ATOM 1549 O O . GLY B 1 47 ? -17.203 -11.648 -11.844 1 91.12 47 GLY B O 1
ATOM 1550 N N . SER B 1 48 ? -15.172 -11.703 -12.82 1 95.12 48 SER B N 1
ATOM 1551 C CA . SER B 1 48 ? -15.102 -13.156 -12.758 1 95.12 48 SER B CA 1
ATOM 1552 C C . SER B 1 48 ? -15.109 -13.656 -11.32 1 95.12 48 SER B C 1
ATOM 1554 O O . SER B 1 48 ? -14.547 -13.008 -10.43 1 95.12 48 SER B O 1
ATOM 1556 N N . PRO B 1 49 ? -15.836 -14.734 -11.109 1 94.94 49 PRO B N 1
ATOM 1557 C CA . PRO B 1 49 ? -15.852 -15.289 -9.758 1 94.94 49 PRO B CA 1
ATOM 1558 C C . PRO B 1 49 ? -14.477 -15.766 -9.297 1 94.94 49 PRO B C 1
ATOM 1560 O O . PRO B 1 49 ? -13.609 -16.047 -10.125 1 94.94 49 PRO B O 1
ATOM 1563 N N . TYR B 1 50 ? -14.305 -15.953 -8 1 96.44 50 TYR B N 1
ATOM 1564 C CA . TYR B 1 50 ? -13.047 -16.375 -7.398 1 96.44 50 TYR B CA 1
ATOM 1565 C C . TYR B 1 50 ? -12.633 -17.75 -7.914 1 96.44 50 TYR B C 1
ATOM 1567 O O . TYR B 1 50 ? -11.438 -18.031 -8.047 1 96.44 50 TYR B O 1
ATOM 1575 N N . SER B 1 51 ? -13.594 -18.609 -8.219 1 96.75 51 SER B N 1
ATOM 1576 C CA . SER B 1 51 ? -13.312 -19.953 -8.711 1 96.75 51 SER B CA 1
ATOM 1577 C C . SER B 1 51 ? -12.5 -19.906 -10 1 96.75 51 SER B C 1
ATOM 1579 O O . SER B 1 51 ? -11.695 -20.797 -10.266 1 96.75 51 SER B O 1
ATOM 1581 N N . ASP B 1 52 ? -12.75 -18.859 -10.812 1 97.62 52 ASP B N 1
ATOM 1582 C CA . ASP B 1 52 ? -11.969 -18.703 -12.039 1 97.62 52 ASP B CA 1
ATOM 1583 C C . ASP B 1 52 ? -10.492 -18.5 -11.727 1 97.62 52 ASP B C 1
ATOM 1585 O O . ASP B 1 52 ? -9.617 -18.984 -12.445 1 97.62 52 ASP B O 1
ATOM 1589 N N . PHE B 1 53 ? -10.227 -17.781 -10.695 1 98.06 53 PHE B N 1
ATOM 1590 C CA . PHE B 1 53 ? -8.859 -17.578 -10.242 1 98.06 53 PHE B CA 1
ATOM 1591 C C . PHE B 1 53 ? -8.219 -18.906 -9.836 1 98.06 53 PHE B C 1
ATOM 1593 O O . PHE B 1 53 ? -7.09 -19.203 -10.234 1 98.06 53 PHE B O 1
ATOM 1600 N N . LEU B 1 54 ? -8.922 -19.688 -9.117 1 97.06 54 LEU B N 1
ATOM 1601 C CA . LEU B 1 54 ? -8.398 -20.969 -8.664 1 97.06 54 LEU B CA 1
ATOM 1602 C C . LEU B 1 54 ? -8.094 -21.875 -9.852 1 97.06 54 LEU B C 1
ATOM 1604 O O . LEU B 1 54 ? -7.062 -22.547 -9.875 1 97.06 54 LEU B O 1
ATOM 1608 N N . ASP B 1 55 ? -9.016 -21.875 -10.742 1 97.38 55 ASP B N 1
ATOM 1609 C CA . ASP B 1 55 ? -8.82 -22.688 -11.938 1 97.38 55 ASP B CA 1
ATOM 1610 C C . ASP B 1 55 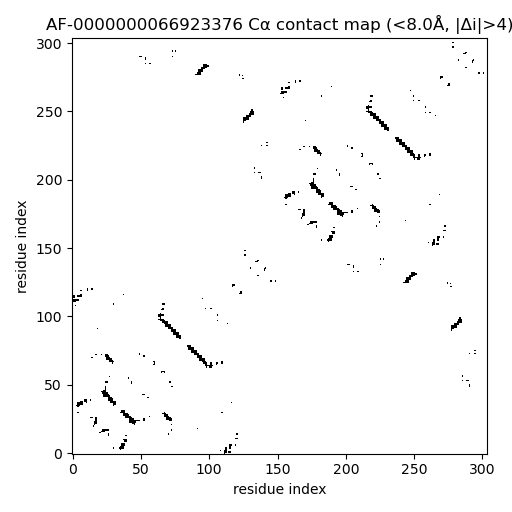? -7.586 -22.219 -12.711 1 97.38 55 ASP B C 1
ATOM 1612 O O . ASP B 1 55 ? -6.801 -23.047 -13.188 1 97.38 55 ASP B O 1
ATOM 1616 N N . ALA B 1 56 ? -7.477 -20.938 -12.875 1 97.69 56 ALA B N 1
ATOM 1617 C CA . ALA B 1 56 ? -6.316 -20.391 -13.57 1 97.69 56 ALA B CA 1
ATOM 1618 C C . ALA B 1 56 ? -5.023 -20.75 -12.844 1 97.69 56 ALA B C 1
ATOM 1620 O O . ALA B 1 56 ? -4.031 -21.125 -13.484 1 97.69 56 ALA B O 1
ATOM 1621 N N . MET B 1 57 ? -5.023 -20.688 -11.555 1 97.5 57 MET B N 1
ATOM 1622 C CA . MET B 1 57 ? -3.85 -21.047 -10.758 1 97.5 57 MET B CA 1
ATOM 1623 C C . MET B 1 57 ? -3.492 -22.516 -10.938 1 97.5 57 MET B C 1
ATOM 1625 O O . MET B 1 57 ? -2.322 -22.859 -11.117 1 97.5 57 MET B O 1
ATOM 1629 N N . LYS B 1 58 ? -4.516 -23.312 -10.875 1 96.19 58 LYS B N 1
ATOM 1630 C CA . LYS B 1 58 ? -4.309 -24.75 -11.078 1 96.19 58 LYS B CA 1
ATOM 1631 C C . LYS B 1 58 ? -3.617 -25.016 -12.414 1 96.19 58 LYS B C 1
ATOM 1633 O O . LYS B 1 58 ? -2.684 -25.812 -12.484 1 96.19 58 LYS B O 1
ATOM 1638 N N . GLU B 1 59 ? -4.09 -24.359 -13.398 1 96.5 59 GLU B N 1
ATOM 1639 C CA . GLU B 1 59 ? -3.508 -24.5 -14.727 1 96.5 59 GLU B CA 1
ATOM 1640 C C . GLU B 1 59 ? -2.057 -24.031 -14.75 1 96.5 59 GLU B C 1
ATOM 1642 O O . GLU B 1 59 ? -1.2 -24.672 -15.359 1 96.5 59 GLU B O 1
ATOM 1647 N N . CYS B 1 60 ? -1.786 -22.938 -14.125 1 96.12 60 CYS B N 1
ATOM 1648 C CA . CYS B 1 60 ? -0.463 -22.328 -14.141 1 96.12 60 CYS B CA 1
ATOM 1649 C C . CYS B 1 60 ? 0.537 -23.156 -13.352 1 96.12 60 CYS B C 1
ATOM 1651 O O . CYS B 1 60 ? 1.698 -23.281 -13.742 1 96.12 60 CYS B O 1
ATOM 1653 N N . VAL B 1 61 ? 0.059 -23.781 -12.234 1 93.62 61 VAL B N 1
ATOM 1654 C CA . VAL B 1 61 ? 0.99 -24.516 -11.383 1 93.62 61 VAL B CA 1
ATOM 1655 C C . VAL B 1 61 ? 1.045 -25.969 -11.82 1 93.62 61 VAL B C 1
ATOM 1657 O O . VAL B 1 61 ? 1.975 -26.703 -11.461 1 93.62 61 VAL B O 1
ATOM 1660 N N . GLY B 1 62 ? 0.067 -26.359 -12.617 1 84 62 GLY B N 1
ATOM 1661 C CA . GLY B 1 62 ? 0.052 -27.656 -13.289 1 84 62 GLY B CA 1
ATOM 1662 C C . GLY B 1 62 ? 0.314 -28.812 -12.359 1 84 62 GLY B C 1
ATOM 1663 O O . GLY B 1 62 ? -0.492 -29.109 -11.469 1 84 62 GLY B O 1
ATOM 1664 N N . SER B 1 63 ? 1.575 -29.359 -12.492 1 80 63 SER B N 1
ATOM 1665 C CA . SER B 1 63 ? 2.055 -30.578 -11.828 1 80 63 SER B CA 1
ATOM 1666 C C . SER B 1 63 ? 2.34 -30.312 -10.352 1 80 63 SER B C 1
ATOM 1668 O O . SER B 1 63 ? 2.693 -31.234 -9.617 1 80 63 SER B O 1
ATOM 1670 N N . GLY B 1 64 ? 2.166 -29.219 -9.93 1 82.69 64 GLY B N 1
ATOM 1671 C CA . GLY B 1 64 ? 2.436 -28.906 -8.531 1 82.69 64 GLY B CA 1
ATOM 1672 C C . GLY B 1 64 ? 3.895 -28.594 -8.266 1 82.69 64 GLY B C 1
ATOM 1673 O O . GLY B 1 64 ? 4.363 -28.734 -7.133 1 82.69 64 GLY B O 1
ATOM 1674 N N . LYS B 1 65 ? 4.613 -28.25 -9.336 1 89.56 65 LYS B N 1
ATOM 1675 C CA . LYS B 1 65 ? 6.035 -27.969 -9.141 1 89.56 65 LYS B CA 1
ATOM 1676 C C . LYS B 1 65 ? 6.371 -26.531 -9.555 1 89.56 65 LYS B C 1
ATOM 1678 O O . LYS B 1 65 ? 7.531 -26.125 -9.508 1 89.56 65 LYS B O 1
ATOM 1683 N N . GLU B 1 66 ? 5.344 -25.812 -9.93 1 95.38 66 GLU B N 1
ATOM 1684 C CA . GLU B 1 66 ? 5.578 -24.453 -10.422 1 95.38 66 GLU B CA 1
ATOM 1685 C C . GLU B 1 66 ? 5.137 -23.422 -9.391 1 95.38 66 GLU B C 1
ATOM 1687 O O . GLU B 1 66 ? 4.082 -23.562 -8.773 1 95.38 66 GLU B O 1
ATOM 1692 N N . CYS B 1 67 ? 5.949 -22.406 -9.242 1 97.69 67 CYS B N 1
ATOM 1693 C CA . CYS B 1 67 ? 5.629 -21.266 -8.383 1 97.69 67 CYS B CA 1
ATOM 1694 C C . CYS B 1 67 ? 5.02 -20.125 -9.188 1 97.69 67 CYS B C 1
ATOM 1696 O O . CYS B 1 67 ? 5.344 -19.953 -10.359 1 97.69 67 CYS B O 1
ATOM 1698 N N . ARG B 1 68 ? 4.121 -19.359 -8.578 1 98.38 68 ARG B N 1
ATOM 1699 C CA . ARG B 1 68 ? 3.523 -18.172 -9.188 1 98.38 68 ARG B CA 1
ATOM 1700 C C . ARG B 1 68 ? 3.258 -17.094 -8.148 1 98.38 68 ARG B C 1
ATOM 1702 O O . ARG B 1 68 ? 3.252 -17.375 -6.945 1 98.38 68 ARG B O 1
ATOM 1709 N N . TYR B 1 69 ? 3.244 -15.898 -8.547 1 98.12 69 TYR B N 1
ATOM 1710 C CA . TYR B 1 69 ? 2.643 -14.805 -7.789 1 98.12 69 TYR B CA 1
ATOM 1711 C C . TYR B 1 69 ? 1.242 -14.492 -8.305 1 98.12 69 TYR B C 1
ATOM 1713 O O . TYR B 1 69 ? 0.932 -14.742 -9.469 1 98.12 69 TYR B O 1
ATOM 1721 N N . ALA B 1 70 ? 0.467 -13.914 -7.395 1 98.12 70 ALA B N 1
ATOM 1722 C CA . ALA B 1 70 ? -0.852 -13.508 -7.875 1 98.12 70 ALA B CA 1
ATOM 1723 C C . ALA B 1 70 ? -1.396 -12.336 -7.055 1 98.12 70 ALA B C 1
ATOM 1725 O O . ALA B 1 70 ? -0.971 -12.117 -5.918 1 98.12 70 ALA B O 1
ATOM 1726 N N . ALA B 1 71 ? -2.164 -11.555 -7.609 1 96.31 71 ALA B N 1
ATOM 1727 C CA . ALA B 1 71 ? -3.064 -10.594 -6.98 1 96.31 71 ALA B CA 1
ATOM 1728 C C . ALA B 1 71 ? -4.52 -10.883 -7.336 1 96.31 71 ALA B C 1
ATOM 1730 O O . ALA B 1 71 ? -4.848 -11.109 -8.5 1 96.31 71 ALA B O 1
ATOM 1731 N N . VAL B 1 72 ? -5.387 -10.891 -6.336 1 96.25 72 VAL B N 1
ATOM 1732 C CA . VAL B 1 72 ? -6.762 -11.289 -6.617 1 96.25 72 VAL B CA 1
ATOM 1733 C C . VAL B 1 72 ? -7.73 -10.43 -5.809 1 96.25 72 VAL B C 1
ATOM 1735 O O . VAL B 1 72 ? -7.473 -10.133 -4.637 1 96.25 72 VAL B O 1
ATOM 1738 N N . ASP B 1 73 ? -8.844 -10.039 -6.43 1 92.25 73 ASP B N 1
ATOM 1739 C CA . ASP B 1 73 ? -9.945 -9.359 -5.762 1 92.25 73 ASP B CA 1
ATOM 1740 C C . ASP B 1 73 ? -10.781 -10.336 -4.945 1 92.25 73 ASP B C 1
ATOM 1742 O O . ASP B 1 73 ? -11.203 -11.383 -5.453 1 92.25 73 ASP B O 1
ATOM 1746 N N . VAL B 1 74 ? -10.953 -10.008 -3.74 1 91.06 74 VAL B N 1
ATOM 1747 C CA . VAL B 1 74 ? -11.789 -10.82 -2.865 1 91.06 74 VAL B CA 1
ATOM 1748 C C . VAL B 1 74 ? -12.922 -9.969 -2.299 1 91.06 74 VAL B C 1
ATOM 1750 O O . VAL B 1 74 ? -12.68 -8.922 -1.689 1 91.06 74 VAL B O 1
ATOM 1753 N N . GLU B 1 75 ? -14.078 -10.391 -2.59 1 85.38 75 GLU B N 1
ATOM 1754 C CA . GLU B 1 75 ? -15.242 -9.695 -2.049 1 85.38 75 GLU B CA 1
ATOM 1755 C C . GLU B 1 75 ? -15.586 -10.203 -0.653 1 85.38 75 GLU B C 1
ATOM 1757 O O . GLU B 1 75 ? -15.719 -11.406 -0.439 1 85.38 75 GLU B O 1
ATOM 1762 N N . VAL B 1 76 ? -15.656 -9.266 0.262 1 81.25 76 VAL B N 1
ATOM 1763 C CA . VAL B 1 76 ? -16.047 -9.625 1.622 1 81.25 76 VAL B CA 1
ATOM 1764 C C . VAL B 1 76 ? -17.266 -8.82 2.041 1 81.25 76 VAL B C 1
ATOM 1766 O O . VAL B 1 76 ? -17.406 -7.652 1.68 1 81.25 76 VAL B O 1
ATOM 1769 N N . THR B 1 77 ? -18.172 -9.523 2.674 1 77.5 77 THR B N 1
ATOM 1770 C CA . THR B 1 77 ? -19.344 -8.867 3.234 1 77.5 77 THR B CA 1
ATOM 1771 C C . THR B 1 77 ? -19.109 -8.484 4.691 1 77.5 77 THR B C 1
ATOM 1773 O O . THR B 1 77 ? -18.719 -9.328 5.504 1 77.5 77 THR B O 1
ATOM 1776 N N . VAL B 1 78 ? -19.094 -7.172 4.984 1 69.88 78 VAL B N 1
ATOM 1777 C CA . VAL B 1 78 ? -18.922 -6.707 6.359 1 69.88 78 VAL B CA 1
ATOM 1778 C C . VAL B 1 78 ? -20.25 -6.199 6.914 1 69.88 78 VAL B C 1
ATOM 1780 O O . VAL B 1 78 ? -20.969 -5.477 6.227 1 69.88 78 VAL B O 1
ATOM 1783 N N . HIS B 1 79 ? -20.562 -6.809 7.953 1 66.94 79 HIS B N 1
ATOM 1784 C CA . HIS B 1 79 ? -21.75 -6.355 8.672 1 66.94 79 HIS B CA 1
ATOM 1785 C C . HIS B 1 79 ? -21.406 -5.254 9.672 1 66.94 79 HIS B C 1
ATOM 1787 O O . HIS B 1 79 ? -20.547 -5.449 10.539 1 66.94 79 HIS B O 1
ATOM 1793 N N . ARG B 1 80 ? -21.406 -4.051 9.266 1 58 80 ARG B N 1
ATOM 1794 C CA . ARG B 1 80 ? -21.141 -2.965 10.211 1 58 80 ARG B CA 1
ATOM 1795 C C . ARG B 1 80 ? -22.266 -2.846 11.234 1 58 80 ARG B C 1
ATOM 1797 O O . ARG B 1 80 ? -23.438 -2.971 10.891 1 58 80 ARG B O 1
ATOM 1804 N N . GLN B 1 81 ? -21.781 -2.896 12.508 1 57.09 81 GLN B N 1
ATOM 1805 C CA . GLN B 1 81 ? -22.766 -2.713 13.57 1 57.09 81 GLN B CA 1
ATOM 1806 C C . GLN B 1 81 ? -23.562 -1.426 13.375 1 57.09 81 GLN B C 1
ATOM 1808 O O . GLN B 1 81 ? -22.984 -0.36 13.156 1 57.09 81 GLN B O 1
ATOM 1813 N N . GLY B 1 82 ? -24.859 -1.472 13.352 1 59.22 82 GLY B N 1
ATOM 1814 C CA . GLY B 1 82 ? -25.781 -0.347 13.312 1 59.22 82 GLY B CA 1
ATOM 1815 C C . GLY B 1 82 ? -26.281 -0.028 11.914 1 59.22 82 GLY B C 1
ATOM 1816 O O . GLY B 1 82 ? -27.172 0.81 11.742 1 59.22 82 GLY B O 1
ATOM 1817 N N . ALA B 1 83 ? -25.5 -0.423 11.039 1 53.31 83 ALA B N 1
ATOM 1818 C CA . ALA B 1 83 ? -26.016 -0.174 9.703 1 53.31 83 ALA B CA 1
ATOM 1819 C C . ALA B 1 83 ? -26.906 -1.327 9.234 1 53.31 83 ALA B C 1
ATOM 1821 O O . ALA B 1 83 ? -26.656 -2.486 9.57 1 53.31 83 ALA B O 1
ATOM 1822 N N . GLU B 1 84 ? -28.188 -1.229 8.992 1 61.47 84 GLU B N 1
ATOM 1823 C CA . GLU B 1 84 ? -29.219 -2.191 8.617 1 61.47 84 GLU B CA 1
ATOM 1824 C C . GLU B 1 84 ? -28.781 -3.014 7.402 1 61.47 84 GLU B C 1
ATOM 1826 O O . GLU B 1 84 ? -29.344 -4.078 7.137 1 61.47 84 GLU B O 1
ATOM 1831 N N . GLY B 1 85 ? -27.312 -2.824 6.895 1 62.5 85 GLY B N 1
ATOM 1832 C CA . GLY B 1 85 ? -27.016 -3.555 5.672 1 62.5 85 GLY B CA 1
ATOM 1833 C C . GLY B 1 85 ? -25.562 -3.969 5.551 1 62.5 85 GLY B C 1
ATOM 1834 O O . GLY B 1 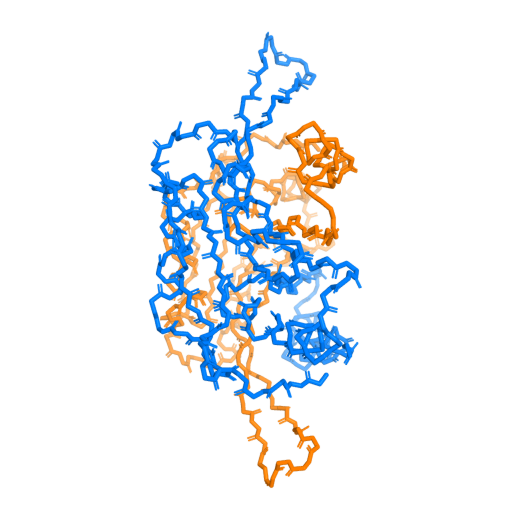85 ? -24.719 -3.467 6.285 1 62.5 85 GLY B O 1
ATOM 1835 N N . ALA B 1 86 ? -25.531 -5.215 5.145 1 63.34 86 ALA B N 1
ATOM 1836 C CA . ALA B 1 86 ? -24.219 -5.742 4.832 1 63.34 86 ALA B CA 1
ATOM 1837 C C . ALA B 1 86 ? -23.547 -4.934 3.729 1 63.34 86 ALA B C 1
ATOM 1839 O O . ALA B 1 86 ? -24.188 -4.551 2.75 1 63.34 86 ALA B O 1
ATOM 1840 N N . SER B 1 87 ? -22.453 -4.32 4.047 1 73.5 87 SER B N 1
ATOM 1841 C CA . SER B 1 87 ? -21.703 -3.633 3.008 1 73.5 87 SER B CA 1
ATOM 1842 C C . SER B 1 87 ? -20.641 -4.543 2.406 1 73.5 87 SER B C 1
ATOM 1844 O O . SER B 1 87 ? -20.031 -5.355 3.113 1 73.5 87 SER B O 1
ATOM 1846 N N . LYS B 1 88 ? -20.75 -4.633 1.041 1 73.38 88 LYS B N 1
ATOM 1847 C CA . LYS B 1 88 ? -19.719 -5.402 0.333 1 73.38 88 LYS B CA 1
ATOM 1848 C C . LYS B 1 88 ? -18.484 -4.562 0.078 1 73.38 88 LYS B C 1
ATOM 1850 O O . LYS B 1 88 ? -18.578 -3.4 -0.322 1 73.38 88 LYS B O 1
ATOM 1855 N N . LEU B 1 89 ? -17.344 -5.148 0.611 1 73.62 89 LEU B N 1
ATOM 1856 C CA . LEU B 1 89 ? -16.062 -4.52 0.345 1 73.62 89 LEU B CA 1
ATOM 1857 C C . LEU B 1 89 ? -15.156 -5.449 -0.457 1 73.62 89 LEU B C 1
ATOM 1859 O O . LEU B 1 89 ? -15.203 -6.672 -0.284 1 73.62 89 LEU B O 1
ATOM 1863 N N . THR B 1 90 ? -14.508 -4.898 -1.471 1 81.31 90 THR B N 1
ATOM 1864 C CA . THR B 1 90 ? -13.523 -5.66 -2.232 1 81.31 90 THR B CA 1
ATOM 1865 C C . THR B 1 90 ? -12.102 -5.324 -1.773 1 81.31 90 THR B C 1
ATOM 1867 O O . THR B 1 90 ? -11.758 -4.152 -1.611 1 81.31 90 THR B O 1
ATOM 1870 N N . LYS B 1 91 ? -11.328 -6.391 -1.478 1 82.62 91 LYS B N 1
ATOM 1871 C CA . LYS B 1 91 ? -9.922 -6.242 -1.108 1 82.62 91 LYS B CA 1
ATOM 1872 C C . LYS B 1 91 ? -9.016 -7.016 -2.068 1 82.62 91 LYS B C 1
ATOM 1874 O O . LYS B 1 91 ? -9.359 -8.117 -2.494 1 82.62 91 LYS B O 1
ATOM 1879 N N . VAL B 1 92 ? -7.988 -6.434 -2.414 1 88 92 VAL B N 1
ATOM 1880 C CA . VAL B 1 92 ? -6.98 -7.137 -3.201 1 88 92 VAL B CA 1
ATOM 1881 C C . VAL B 1 92 ? -6.035 -7.898 -2.273 1 88 92 VAL B C 1
ATOM 1883 O O . VAL B 1 92 ? -5.57 -7.352 -1.27 1 88 92 VAL B O 1
ATOM 1886 N N . VAL B 1 93 ? -5.812 -9.133 -2.555 1 92.19 93 VAL B N 1
ATOM 1887 C CA . VAL B 1 93 ? -4.895 -9.977 -1.797 1 92.19 93 VAL B CA 1
ATOM 1888 C C . VAL B 1 93 ? -3.707 -10.367 -2.674 1 92.19 93 VAL B C 1
ATOM 1890 O O . VAL B 1 93 ? -3.889 -10.805 -3.816 1 92.19 93 VAL B O 1
ATOM 1893 N N . PHE B 1 94 ? -2.508 -10.125 -2.154 1 94.75 94 PHE B N 1
ATOM 1894 C CA . PHE B 1 94 ? -1.298 -10.57 -2.834 1 94.75 94 PHE B CA 1
ATOM 1895 C C . PHE B 1 94 ? -0.892 -11.961 -2.357 1 94.75 94 PHE B C 1
ATOM 1897 O O . PHE B 1 94 ? -0.819 -12.219 -1.153 1 94.75 94 PHE B O 1
ATOM 1904 N N . ILE B 1 95 ? -0.609 -12.898 -3.297 1 97.06 95 ILE B N 1
ATOM 1905 C CA . ILE B 1 95 ? -0.323 -14.289 -2.975 1 97.06 95 ILE B CA 1
ATOM 1906 C C . ILE B 1 95 ? 1.056 -14.672 -3.508 1 97.06 95 ILE B C 1
ATOM 1908 O O . ILE B 1 95 ? 1.379 -14.391 -4.664 1 97.06 95 ILE B O 1
ATOM 1912 N N . GLN B 1 96 ? 1.796 -15.211 -2.662 1 96.94 96 GLN B N 1
ATOM 1913 C CA . GLN B 1 96 ? 3.006 -15.93 -3.039 1 96.94 96 GLN B CA 1
ATOM 1914 C C . GLN B 1 96 ? 2.789 -17.438 -2.971 1 96.94 96 GLN B C 1
ATOM 1916 O O . GLN B 1 96 ? 2.717 -18.016 -1.883 1 96.94 96 GLN B O 1
ATOM 1921 N N . PHE B 1 97 ? 2.717 -18.031 -4.141 1 97.81 97 PHE B N 1
ATOM 1922 C CA . PHE B 1 97 ? 2.412 -19.453 -4.215 1 97.81 97 PHE B CA 1
ATOM 1923 C C . PHE B 1 97 ? 3.633 -20.25 -4.668 1 97.81 97 PHE B C 1
ATOM 1925 O O . PHE B 1 97 ? 4.16 -20.016 -5.758 1 97.81 97 PHE B O 1
ATOM 1932 N N . CYS B 1 98 ? 4.035 -21.172 -3.814 1 97.81 98 CYS B N 1
ATOM 1933 C CA . CYS B 1 98 ? 5.156 -22.047 -4.156 1 97.81 98 CYS B CA 1
ATOM 1934 C C . CYS B 1 98 ? 5.016 -23.406 -3.482 1 97.81 98 CYS B C 1
ATOM 1936 O O . CYS B 1 98 ? 5.188 -23.531 -2.27 1 97.81 98 CYS B O 1
ATOM 1938 N N . PRO B 1 99 ? 4.762 -24.422 -4.309 1 96.62 99 PRO B N 1
ATOM 1939 C CA . PRO B 1 99 ? 4.633 -25.766 -3.734 1 96.62 99 PRO B CA 1
ATOM 1940 C C . PRO B 1 99 ? 5.906 -26.219 -3.029 1 96.62 99 PRO B C 1
ATOM 1942 O O . PRO B 1 99 ? 7.012 -25.922 -3.484 1 96.62 99 PRO B O 1
ATOM 1945 N N . ASP B 1 100 ? 5.73 -27.016 -1.98 1 92.88 100 ASP B N 1
ATOM 1946 C CA . ASP B 1 100 ? 6.867 -27.547 -1.228 1 92.88 100 ASP B CA 1
ATOM 1947 C C . ASP B 1 100 ? 7.711 -28.469 -2.09 1 92.88 100 ASP B C 1
ATOM 1949 O O . ASP B 1 100 ? 8.922 -28.594 -1.878 1 92.88 100 ASP B O 1
ATOM 1953 N N . ASP B 1 101 ? 7.027 -29.031 -3.078 1 93 101 ASP B N 1
ATOM 1954 C CA . ASP B 1 101 ? 7.703 -30.031 -3.908 1 93 101 ASP B CA 1
ATOM 1955 C C . ASP B 1 101 ? 8.336 -29.375 -5.137 1 93 101 ASP B C 1
ATOM 1957 O O . ASP B 1 101 ? 8.922 -30.062 -5.973 1 93 101 ASP B O 1
ATOM 1961 N N . ALA B 1 102 ? 8.211 -28.125 -5.262 1 95.44 102 ALA B N 1
ATOM 1962 C CA . ALA B 1 102 ? 8.891 -27.438 -6.359 1 95.44 102 ALA B CA 1
ATOM 1963 C C . ALA B 1 102 ? 10.406 -27.578 -6.25 1 95.44 102 ALA B C 1
ATOM 1965 O O . ALA B 1 102 ? 10.945 -27.688 -5.145 1 95.44 102 ALA B O 1
ATOM 1966 N N . PRO B 1 103 ? 11.117 -27.625 -7.395 1 95.19 103 PRO B N 1
ATOM 1967 C CA . PRO B 1 103 ? 12.578 -27.672 -7.344 1 95.19 103 PRO B CA 1
ATOM 1968 C C . PRO B 1 103 ? 13.172 -26.531 -6.516 1 95.19 103 PRO B C 1
ATOM 1970 O O . PRO B 1 103 ? 12.672 -25.406 -6.566 1 95.19 103 PRO B O 1
ATOM 1973 N N . VAL B 1 104 ? 14.195 -26.844 -5.793 1 95.19 104 VAL B N 1
ATOM 1974 C CA . VAL B 1 104 ? 14.82 -25.922 -4.848 1 95.19 104 VAL B CA 1
ATOM 1975 C C . VAL B 1 104 ? 15.227 -24.641 -5.57 1 95.19 104 VAL B C 1
ATOM 1977 O O . VAL B 1 104 ? 15.016 -23.547 -5.062 1 95.19 104 VAL B O 1
ATOM 1980 N N . ARG B 1 105 ? 15.742 -24.859 -6.738 1 94.69 105 ARG B N 1
ATOM 1981 C CA . ARG B 1 105 ? 16.203 -23.703 -7.508 1 94.69 105 ARG B CA 1
ATOM 1982 C C . ARG B 1 105 ? 15.055 -22.734 -7.789 1 94.69 105 ARG B C 1
ATOM 1984 O O . ARG B 1 105 ? 15.219 -21.516 -7.688 1 94.69 105 ARG B O 1
ATOM 1991 N N . ARG B 1 106 ? 13.961 -23.25 -8.141 1 94.62 106 ARG B N 1
ATOM 1992 C CA . ARG B 1 106 ? 12.789 -22.438 -8.43 1 94.62 106 ARG B CA 1
ATOM 1993 C C . ARG B 1 106 ? 12.266 -21.75 -7.168 1 94.62 106 ARG B C 1
ATOM 1995 O O . ARG B 1 106 ? 11.914 -20.578 -7.195 1 94.62 106 ARG B O 1
ATOM 2002 N N . ARG B 1 107 ? 12.258 -22.531 -6.102 1 96.25 107 ARG B N 1
ATOM 2003 C CA . ARG B 1 107 ? 11.805 -21.984 -4.828 1 96.25 107 ARG B CA 1
ATOM 2004 C C . ARG B 1 107 ? 12.656 -20.797 -4.402 1 96.25 107 ARG B C 1
ATOM 2006 O O . ARG B 1 107 ? 12.133 -19.75 -4.031 1 96.25 107 ARG B O 1
ATOM 2013 N N . MET B 1 108 ? 13.906 -20.922 -4.531 1 94.94 108 MET B N 1
ATOM 2014 C CA . MET B 1 108 ? 14.844 -19.859 -4.156 1 94.94 108 MET B CA 1
ATOM 2015 C C . MET B 1 108 ? 14.664 -18.641 -5.059 1 94.94 108 MET B C 1
ATOM 2017 O O . MET B 1 108 ? 14.656 -17.5 -4.578 1 94.94 108 MET B O 1
ATOM 2021 N N . LEU B 1 109 ? 14.523 -18.906 -6.266 1 95.62 109 LEU B N 1
ATOM 2022 C CA . LEU B 1 109 ? 14.383 -17.812 -7.23 1 95.62 109 LEU B CA 1
ATOM 2023 C C . LEU B 1 109 ? 13.133 -17 -6.941 1 95.62 109 LEU B C 1
ATOM 2025 O O . LEU B 1 109 ? 13.188 -15.758 -6.926 1 95.62 109 LEU B O 1
ATOM 2029 N N . TYR B 1 110 ? 12.047 -17.594 -6.758 1 97.19 110 TYR B N 1
ATOM 2030 C CA . TYR B 1 110 ? 10.797 -16.891 -6.484 1 97.19 110 TYR B CA 1
ATOM 2031 C C . TYR B 1 110 ? 10.859 -16.172 -5.141 1 97.19 110 TYR B C 1
ATOM 2033 O O . TYR B 1 110 ? 10.367 -15.055 -5.004 1 97.19 110 TYR B O 1
ATOM 2041 N N . ALA B 1 111 ? 11.477 -16.828 -4.16 1 94.38 111 ALA B N 1
ATOM 2042 C CA . ALA B 1 111 ? 11.617 -16.219 -2.838 1 94.38 111 ALA B CA 1
ATOM 2043 C C . ALA B 1 111 ? 12.484 -14.969 -2.898 1 94.38 111 ALA B C 1
ATOM 2045 O O . ALA B 1 111 ? 12.188 -13.969 -2.232 1 94.38 111 ALA B O 1
ATOM 2046 N N . SER B 1 112 ? 13.492 -14.953 -3.725 1 91.38 112 SER B N 1
ATOM 2047 C CA . SER B 1 112 ? 14.453 -13.852 -3.779 1 91.38 112 SER B CA 1
ATOM 2048 C C . SER B 1 112 ? 13.992 -12.766 -4.75 1 91.38 112 SER B C 1
ATOM 2050 O O . SER B 1 112 ? 14.594 -11.695 -4.828 1 91.38 112 SER B O 1
ATOM 2052 N N . SER B 1 113 ? 12.922 -13.016 -5.496 1 93 113 SER B N 1
ATOM 2053 C CA . SER B 1 113 ? 12.484 -12.086 -6.527 1 93 113 SER B CA 1
ATOM 2054 C C . SER B 1 113 ? 11.234 -11.32 -6.086 1 93 113 SER B C 1
ATOM 2056 O O . SER B 1 113 ? 10.922 -10.266 -6.641 1 93 113 SER B O 1
ATOM 2058 N N . VAL B 1 114 ? 10.539 -11.828 -5.145 1 93.38 114 VAL B N 1
ATOM 2059 C CA . VAL B 1 114 ? 9.242 -11.273 -4.77 1 93.38 114 VAL B CA 1
ATOM 2060 C C . VAL B 1 114 ? 9.414 -9.828 -4.301 1 93.38 114 VAL B C 1
ATOM 2062 O O . VAL B 1 114 ? 8.523 -9 -4.488 1 93.38 114 VAL B O 1
ATOM 2065 N N . GLY B 1 115 ? 10.594 -9.492 -3.711 1 85.94 115 GLY B N 1
ATOM 2066 C CA . GLY B 1 115 ? 10.852 -8.141 -3.252 1 85.94 115 GLY B CA 1
ATOM 2067 C C . GLY B 1 115 ? 10.758 -7.105 -4.359 1 85.94 115 GLY B C 1
ATOM 2068 O O . GLY B 1 115 ? 10.141 -6.051 -4.18 1 85.94 115 GLY B O 1
ATOM 2069 N N . ALA B 1 116 ? 11.383 -7.422 -5.492 1 84 116 ALA B N 1
ATOM 2070 C CA . ALA B 1 116 ? 11.336 -6.516 -6.637 1 84 116 ALA B CA 1
ATOM 2071 C C . ALA B 1 116 ? 9.906 -6.328 -7.133 1 84 116 ALA B C 1
ATOM 2073 O O . ALA B 1 116 ? 9.508 -5.219 -7.496 1 84 116 ALA B O 1
ATOM 2074 N N . LEU B 1 117 ? 9.133 -7.375 -7.145 1 91.38 117 LEU B N 1
ATOM 2075 C CA . LEU B 1 117 ? 7.738 -7.297 -7.562 1 91.38 117 LEU B CA 1
ATOM 2076 C C . LEU B 1 117 ? 6.934 -6.43 -6.598 1 91.38 117 LEU B C 1
ATOM 2078 O O . LEU B 1 117 ? 6.215 -5.523 -7.023 1 91.38 117 LEU B O 1
ATOM 2082 N N . LYS B 1 118 ? 7.113 -6.695 -5.32 1 86.06 118 LYS B N 1
ATOM 2083 C CA . LYS B 1 118 ? 6.395 -5.93 -4.309 1 86.06 118 LYS B CA 1
ATOM 2084 C C . LYS B 1 118 ? 6.742 -4.445 -4.391 1 86.06 118 LYS B C 1
ATOM 2086 O O . LYS B 1 118 ? 5.863 -3.588 -4.277 1 86.06 118 LYS B O 1
ATOM 2091 N N . ALA B 1 119 ? 7.973 -4.191 -4.59 1 76.88 119 ALA B N 1
ATOM 2092 C CA . ALA B 1 119 ? 8.422 -2.807 -4.73 1 76.88 119 ALA B CA 1
ATOM 2093 C C . ALA B 1 119 ? 7.773 -2.145 -5.945 1 76.88 119 ALA B C 1
ATOM 2095 O O . ALA B 1 119 ? 7.297 -1.009 -5.859 1 76.88 119 ALA B O 1
ATOM 2096 N N . THR B 1 120 ? 7.777 -2.848 -7.043 1 80.44 120 THR B N 1
ATOM 2097 C CA . THR B 1 120 ? 7.195 -2.344 -8.281 1 80.44 120 THR B CA 1
ATOM 2098 C C . THR B 1 120 ? 5.703 -2.064 -8.102 1 80.44 120 THR B C 1
ATOM 2100 O O . THR B 1 120 ? 5.191 -1.063 -8.609 1 80.44 120 THR B O 1
ATOM 2103 N N . LEU B 1 121 ? 5.066 -2.889 -7.32 1 82.75 121 LEU B N 1
ATOM 2104 C CA . LEU B 1 121 ? 3.619 -2.791 -7.156 1 82.75 121 LEU B CA 1
ATOM 2105 C C . LEU B 1 121 ? 3.262 -1.814 -6.039 1 82.75 121 LEU B C 1
ATOM 2107 O O . LEU B 1 121 ? 2.09 -1.479 -5.855 1 82.75 121 LEU B O 1
ATOM 2111 N N . GLY B 1 122 ? 4.227 -1.434 -5.316 1 72.06 122 GLY B N 1
ATOM 2112 C CA . GLY B 1 122 ? 3.98 -0.517 -4.215 1 72.06 122 GLY B CA 1
ATOM 2113 C C . GLY B 1 122 ? 3.373 -1.194 -3 1 72.06 122 GLY B C 1
ATOM 2114 O O . GLY B 1 122 ? 2.572 -0.591 -2.283 1 72.06 122 GLY B O 1
ATOM 2115 N N . LEU B 1 123 ? 3.596 -2.449 -2.906 1 71.94 123 LEU B N 1
ATOM 2116 C CA . LEU B 1 123 ? 3.029 -3.227 -1.812 1 71.94 123 LEU B CA 1
ATOM 2117 C C . LEU B 1 123 ? 3.857 -3.062 -0.542 1 71.94 123 LEU B C 1
ATOM 2119 O O . LEU B 1 123 ? 3.465 -3.539 0.526 1 71.94 123 LEU B O 1
ATOM 2123 N N . GLU B 1 124 ? 4.961 -2.494 -0.675 1 62.91 124 GLU B N 1
ATOM 2124 C CA . GLU B 1 124 ? 5.746 -2.258 0.533 1 62.91 124 GLU B CA 1
ATOM 2125 C C . GLU B 1 124 ? 5.031 -1.296 1.478 1 62.91 124 GLU B C 1
ATOM 2127 O O . GLU B 1 124 ? 4.32 -0.391 1.03 1 62.91 124 GLU B O 1
ATOM 2132 N N . SER B 1 125 ? 4.863 -1.734 2.648 1 62.47 125 SER B N 1
ATOM 2133 C CA . SER B 1 125 ? 4.234 -0.911 3.674 1 62.47 125 SER B CA 1
ATOM 2134 C C . SER B 1 125 ? 4.762 0.52 3.637 1 62.47 125 SER B C 1
ATOM 2136 O O . SER B 1 125 ? 5.977 0.739 3.641 1 62.47 125 SER B O 1
ATOM 2138 N N . LEU B 1 126 ? 3.898 1.426 3.123 1 69.88 126 LEU B N 1
ATOM 2139 C CA . LEU B 1 126 ? 4.258 2.834 3.234 1 69.88 126 LEU B CA 1
ATOM 2140 C C . LEU B 1 126 ? 4.523 3.215 4.688 1 69.88 126 LEU B C 1
ATOM 2142 O O . LEU B 1 126 ? 3.785 2.807 5.586 1 69.88 126 LEU B O 1
ATOM 2146 N N . MET B 1 127 ? 5.695 3.736 4.926 1 82.94 127 MET B N 1
ATOM 2147 C CA . MET B 1 127 ? 6 4.23 6.266 1 82.94 127 MET B CA 1
ATOM 2148 C C . MET B 1 127 ? 4.992 5.289 6.695 1 82.94 127 MET B C 1
ATOM 2150 O O . MET B 1 127 ? 4.672 6.199 5.926 1 82.94 127 MET B O 1
ATOM 2154 N N . GLN B 1 128 ? 4.453 5.082 7.855 1 88.19 128 GLN B N 1
ATOM 2155 C CA . GLN B 1 128 ? 3.518 6.023 8.461 1 88.19 128 GLN B CA 1
ATOM 2156 C C . GLN B 1 128 ? 4.098 6.629 9.734 1 88.19 128 GLN B C 1
ATOM 2158 O O . GLN B 1 128 ? 4.621 5.91 10.594 1 88.19 128 GLN B O 1
ATOM 2163 N N . VAL B 1 129 ? 4.047 7.941 9.852 1 93 129 VAL B N 1
ATOM 2164 C CA . VAL B 1 129 ? 4.605 8.672 10.984 1 93 129 VAL B CA 1
ATOM 2165 C C . VAL B 1 129 ? 3.506 9.484 11.664 1 93 129 VAL B C 1
ATOM 2167 O O . VAL B 1 129 ? 2.701 10.133 11 1 93 129 VAL B O 1
ATOM 2170 N N . GLN B 1 130 ? 3.453 9.305 12.898 1 94.19 130 GLN B N 1
ATOM 2171 C CA . GLN B 1 130 ? 2.639 10.188 13.727 1 94.19 130 GLN B CA 1
ATOM 2172 C C . GLN B 1 130 ? 3.49 11.281 14.367 1 94.19 130 GLN B C 1
ATOM 2174 O O . GLN B 1 130 ? 4.551 11 14.93 1 94.19 130 GLN B O 1
ATOM 2179 N N . ALA B 1 131 ? 3.072 12.531 14.234 1 96.31 131 ALA B N 1
ATOM 2180 C CA . ALA B 1 131 ? 3.893 13.648 14.688 1 96.31 131 ALA B CA 1
ATOM 2181 C C . ALA B 1 131 ? 3.039 14.711 15.383 1 96.31 131 ALA B C 1
ATOM 2183 O O . ALA B 1 131 ? 1.884 14.922 15.008 1 96.31 131 ALA B O 1
ATOM 2184 N N . SER B 1 132 ? 3.637 15.375 16.406 1 96.19 132 SER B N 1
ATOM 2185 C CA . SER B 1 132 ? 2.949 16.438 17.125 1 96.19 132 SER B CA 1
ATOM 2186 C C . SER B 1 132 ? 3.732 17.75 17.062 1 96.19 132 SER B C 1
ATOM 2188 O O . SER B 1 132 ? 3.203 18.812 17.391 1 96.19 132 SER B O 1
ATOM 2190 N N . ASP B 1 133 ? 4.973 17.578 16.719 1 95.25 133 ASP B N 1
ATOM 2191 C CA . ASP B 1 133 ? 5.867 18.734 16.578 1 95.25 133 ASP B CA 1
ATOM 2192 C C . ASP B 1 133 ? 6.562 18.734 15.227 1 95.25 133 ASP B C 1
ATOM 2194 O O . ASP B 1 133 ? 6.883 17.672 14.688 1 95.25 133 ASP B O 1
ATOM 2198 N N . LEU B 1 134 ? 6.801 19.922 14.742 1 94.5 134 LEU B N 1
ATOM 2199 C CA . LEU B 1 134 ? 7.461 20.031 13.445 1 94.5 134 LEU B CA 1
ATOM 2200 C C . LEU B 1 134 ? 8.828 19.359 13.477 1 94.5 134 LEU B C 1
ATOM 2202 O O . LEU B 1 134 ? 9.305 18.859 12.453 1 94.5 134 LEU B O 1
ATOM 2206 N N . SER B 1 135 ? 9.43 19.312 14.609 1 94.19 135 SER B N 1
ATOM 2207 C CA . SER B 1 135 ? 10.719 18.641 14.742 1 94.19 135 SER B CA 1
ATOM 2208 C C . SER B 1 135 ? 10.594 17.141 14.516 1 94.19 135 SER B C 1
ATOM 2210 O O . SER B 1 135 ? 11.562 16.484 14.141 1 94.19 135 SER B O 1
ATOM 2212 N N . ASP B 1 136 ? 9.398 16.547 14.805 1 94.94 136 ASP B N 1
ATOM 2213 C CA . ASP B 1 136 ? 9.148 15.117 14.602 1 94.94 136 ASP B CA 1
ATOM 2214 C C . ASP B 1 136 ? 9.227 14.75 13.117 1 94.94 136 ASP B C 1
ATOM 2216 O O . ASP B 1 136 ? 9.398 13.586 12.766 1 94.94 136 ASP B O 1
ATOM 2220 N N . ILE B 1 137 ? 9.062 15.797 12.258 1 95.88 137 ILE B N 1
ATOM 2221 C CA . ILE B 1 137 ? 9 15.477 10.836 1 95.88 137 ILE B CA 1
ATOM 2222 C C . ILE B 1 137 ? 10.141 16.172 10.109 1 95.88 137 ILE B C 1
ATOM 2224 O O . ILE B 1 137 ? 10.07 16.391 8.898 1 95.88 137 ILE B O 1
ATOM 2228 N N . ASP B 1 138 ? 11.094 16.531 10.883 1 95.75 138 ASP B N 1
ATOM 2229 C CA . ASP B 1 138 ? 12.281 17.047 10.203 1 95.75 138 ASP B CA 1
ATOM 2230 C C . ASP B 1 138 ? 12.938 15.969 9.344 1 95.75 138 ASP B C 1
ATOM 2232 O O . ASP B 1 138 ? 12.773 14.781 9.609 1 95.75 138 ASP B O 1
ATOM 2236 N N . GLU B 1 139 ? 13.648 16.453 8.367 1 94.25 139 GLU B N 1
ATOM 2237 C CA . GLU B 1 139 ? 14.188 15.539 7.367 1 94.25 139 GLU B CA 1
ATOM 2238 C C . GLU B 1 139 ? 15.062 14.461 8.008 1 94.25 139 GLU B C 1
ATOM 2240 O O . GLU B 1 139 ? 14.961 13.281 7.66 1 94.25 139 GLU B O 1
ATOM 2245 N N . LYS B 1 140 ? 15.883 14.891 8.922 1 93.06 140 LYS B N 1
ATOM 2246 C CA . LYS B 1 140 ? 16.781 13.953 9.594 1 93.06 140 LYS B CA 1
ATOM 2247 C C . LYS B 1 140 ? 15.992 12.906 10.367 1 93.06 140 LYS B C 1
ATOM 2249 O O . LYS B 1 140 ? 16.312 11.719 10.32 1 93.06 140 LYS B O 1
ATOM 2254 N N . ALA B 1 141 ? 15 13.344 11.117 1 92.81 141 ALA B N 1
ATOM 2255 C CA . ALA B 1 141 ? 14.164 12.445 11.906 1 92.81 141 ALA B CA 1
ATOM 2256 C C . ALA B 1 141 ? 13.453 11.43 11.016 1 92.81 141 ALA B C 1
ATOM 2258 O O . ALA B 1 141 ? 13.422 10.234 11.32 1 92.81 141 ALA B O 1
ATOM 2259 N N . ILE B 1 142 ? 12.914 11.883 9.859 1 93.44 142 ILE B N 1
ATOM 2260 C CA . ILE B 1 142 ? 12.156 11.031 8.945 1 93.44 142 ILE B CA 1
ATOM 2261 C C . ILE B 1 142 ? 13.094 10.023 8.289 1 93.44 142 ILE B C 1
ATOM 2263 O O . ILE B 1 142 ? 12.766 8.836 8.195 1 93.44 142 ILE B O 1
ATOM 2267 N N . LYS B 1 143 ? 14.273 10.461 7.875 1 89.19 143 LYS B N 1
ATOM 2268 C CA . LYS B 1 143 ? 15.234 9.562 7.242 1 89.19 143 LYS B CA 1
ATOM 2269 C C . LYS B 1 143 ? 15.719 8.492 8.227 1 89.19 143 LYS B C 1
ATOM 2271 O O . LYS B 1 143 ? 15.914 7.34 7.844 1 89.19 143 LYS B O 1
ATOM 2276 N N . HIS B 1 144 ? 15.898 8.938 9.484 1 88.75 144 HIS B N 1
ATOM 2277 C CA . HIS B 1 144 ? 16.281 7.984 10.516 1 88.75 144 HIS B CA 1
ATOM 2278 C C . HIS B 1 144 ? 15.234 6.895 10.688 1 88.75 144 HIS B C 1
ATOM 2280 O O . HIS B 1 144 ? 15.562 5.711 10.773 1 88.75 144 HIS B O 1
ATOM 2286 N N . GLU B 1 145 ? 13.961 7.328 10.758 1 85.56 145 GLU B N 1
ATOM 2287 C CA . GLU B 1 145 ? 12.859 6.379 10.891 1 85.56 145 GLU B CA 1
ATOM 2288 C C . GLU B 1 145 ? 12.789 5.449 9.68 1 85.56 145 GLU B C 1
ATOM 2290 O O . GLU B 1 145 ? 12.531 4.254 9.82 1 85.56 145 GLU B O 1
ATOM 2295 N N . LEU B 1 146 ? 13.039 5.996 8.469 1 83.06 146 LEU B N 1
ATOM 2296 C CA . LEU B 1 146 ? 13.008 5.219 7.234 1 83.06 146 LEU B CA 1
ATOM 2297 C C . LEU B 1 146 ? 14.102 4.156 7.234 1 83.06 146 LEU B C 1
ATOM 2299 O O . LEU B 1 146 ? 13.859 3.012 6.84 1 83.06 146 LEU B O 1
ATOM 2303 N N . MET B 1 147 ? 15.242 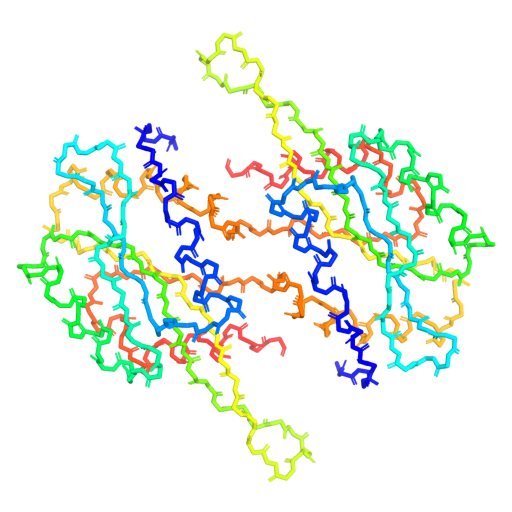4.547 7.648 1 77.44 147 MET B N 1
ATOM 2304 C CA . MET B 1 147 ? 16.375 3.623 7.68 1 77.44 147 MET B CA 1
ATOM 2305 C C . MET B 1 147 ? 16.156 2.52 8.711 1 77.44 147 MET B C 1
ATOM 2307 O O . MET B 1 147 ? 16.547 1.372 8.492 1 77.44 147 MET B O 1
ATOM 2311 N N . SER B 1 148 ? 15.492 2.91 9.773 1 77.5 148 SER B N 1
ATOM 2312 C CA . SER B 1 148 ? 15.203 1.939 10.828 1 77.5 148 SER B CA 1
ATOM 2313 C C . SER B 1 148 ? 14.125 0.956 10.383 1 77.5 148 SER B C 1
ATOM 2315 O O . SER B 1 148 ? 14.102 -0.193 10.828 1 77.5 148 SER B O 1
ATOM 2317 N N . SER B 1 149 ? 13.203 1.477 9.594 1 68.62 149 SER B N 1
ATOM 2318 C CA . SER B 1 149 ? 12.094 0.657 9.117 1 68.62 149 SER B CA 1
ATOM 2319 C C . SER B 1 149 ? 12.547 -0.293 8.008 1 68.62 149 SER B C 1
ATOM 2321 O O . SER B 1 149 ? 11.914 -1.322 7.773 1 68.62 149 SER B O 1
ATOM 2323 N N . GLN B 1 150 ? 13.445 0.144 7.062 1 58.59 150 GLN B N 1
ATOM 2324 C CA . GLN B 1 150 ? 13.961 -0.705 5.996 1 58.59 150 GLN B CA 1
ATOM 2325 C C . GLN B 1 150 ? 14.789 -1.86 6.562 1 58.59 150 GLN B C 1
ATOM 2327 O O . GLN B 1 150 ? 14.914 -2.908 5.926 1 58.59 150 GLN B O 1
ATOM 2332 N N . ARG B 1 151 ? 15.461 -1.748 7.793 1 46.22 151 ARG B N 1
ATOM 2333 C CA . ARG B 1 151 ? 16.25 -2.879 8.273 1 46.22 151 ARG B CA 1
ATOM 2334 C C . ARG B 1 151 ? 15.422 -4.164 8.258 1 46.22 151 ARG B C 1
ATOM 2336 O O . ARG B 1 151 ? 14.688 -4.445 9.211 1 46.22 151 ARG B O 1
ATOM 2343 N N . LEU B 1 152 ? 14.625 -4.414 7.141 1 36.19 152 LEU B N 1
ATOM 2344 C CA . LEU B 1 152 ? 14.539 -5.836 6.828 1 36.19 152 LEU B CA 1
ATOM 2345 C C . LEU B 1 152 ? 15.898 -6.375 6.391 1 36.19 152 LEU B C 1
ATOM 2347 O O . LEU B 1 152 ? 16.672 -5.664 5.754 1 36.19 152 LEU B O 1
#

Nearest PDB structures (foldseek):
  2lxx-assembly1_A  TM=7.405E-01  e=5.768E-19  Caenorhabditis elegans
  8oh4-assembly1_I  TM=7.655E-01  e=5.310E-16  Drosophila
  7sog-assembly1_A  TM=7.865E-01  e=8.1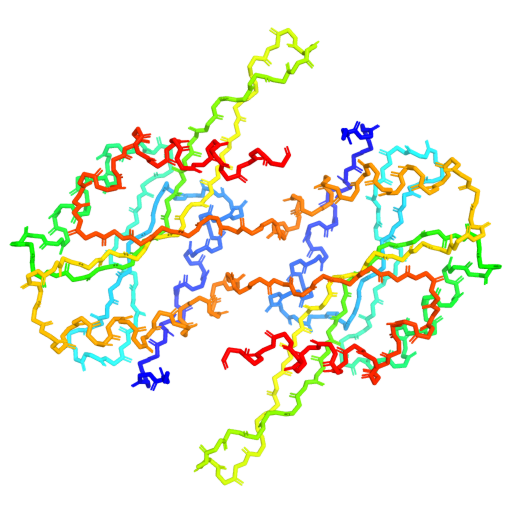83E-12  Acanthamoeba castellanii
  7rtx-assembly1_A  TM=7.965E-01  e=3.915E-11  Acanthamoeba castellanii
  1f7s-assembly1_A  TM=8.138E-01  e=2.904E-10  Arabidopsis thaliana

Solvent-accessible surface area (backbone atoms only — not comparable to full-atom values): 16805 Å² total; per-residue (Å²): 114,82,61,77,48,42,69,43,83,61,43,48,57,54,46,46,39,28,73,77,63,50,55,27,26,28,38,32,31,33,66,39,96,83,64,48,33,35,39,74,71,46,72,36,53,55,80,52,58,65,67,58,53,53,52,52,46,48,62,71,25,58,89,47,47,40,60,38,38,35,40,34,58,42,80,42,77,41,73,48,88,90,49,100,46,71,41,78,42,77,43,60,36,38,35,44,37,43,26,86,73,22,53,64,69,58,52,51,48,54,66,27,31,47,60,57,51,33,55,65,65,58,63,55,76,64,52,72,45,80,31,52,46,74,70,60,66,30,68,68,50,44,52,51,52,48,56,62,65,56,69,115,114,83,62,77,46,41,69,41,84,61,44,47,57,56,48,45,37,28,73,78,65,50,56,27,27,28,40,32,31,35,66,40,94,83,65,46,32,35,38,73,71,48,72,36,53,56,80,51,58,66,66,57,52,52,52,51,47,48,62,72,26,59,92,48,48,41,60,39,37,34,38,34,57,41,80,42,78,42,73,48,90,87,49,100,48,72,43,79,44,78,43,59,35,38,36,45,37,42,26,84,72,22,53,64,69,57,51,50,47,54,66,27,31,47,60,56,51,34,56,67,64,61,62,55,75,64,51,73,43,81,32,52,46,75,71,60,66,30,70,68,50,45,51,51,52,48,56,62,65,55,71,113